Protein AF-A0A815I7I4-F1 (afdb_monomer_lite)

InterPro domains:
  IPR000276 G protein-coupled receptor, rhodopsin-like [PF00001] (12-177)
  IPR017452 GPCR, rhodopsin-like, 7TM [PS50262] (1-214)

Foldseek 3Di:
DDPVVVVLVVVQVVLLVVQLVVLLVLLLVLLVLLLVLVLVLCCLVPVVDCVSVDPVVSVVSNVVSSVVSNVLSVVSNPDDDSPSLDDLVRLVSSLCNNAVVSVVSSVVSLVSVVVSLVVVVVVLDDPDDDDPPPPVSVVVVVVSVVVVVVSVVSVVVSVVVNVVCVVVSVCVNVVVVVVVVVVVVVVVVVVVVVVVVVPPPPVVVVVVVVVVPD

Radius of gyration: 30.87 Å; chains: 1; bounding box: 64×69×92 Å

Structure (mmCIF, N/CA/C/O backbone):
data_AF-A0A815I7I4-F1
#
_entry.id   AF-A0A815I7I4-F1
#
loop_
_atom_site.group_PDB
_atom_site.id
_atom_site.type_symbol
_atom_site.label_atom_id
_atom_site.label_alt_id
_atom_site.label_comp_id
_atom_site.label_asym_id
_atom_site.label_entity_id
_atom_site.label_seq_id
_atom_site.pdbx_PDB_ins_code
_atom_site.Cartn_x
_atom_site.Cartn_y
_atom_site.Cartn_z
_atom_site.occupancy
_atom_site.B_iso_or_equiv
_atom_site.auth_seq_id
_atom_site.auth_comp_id
_atom_site.auth_asym_id
_atom_site.auth_atom_id
_atom_site.pdbx_PDB_model_num
ATOM 1 N N . MET A 1 1 ? 2.694 -10.600 -41.420 1.00 66.44 1 MET A N 1
ATOM 2 C CA . MET A 1 1 ? 3.188 -10.303 -40.058 1.00 66.44 1 MET A CA 1
ATOM 3 C C . MET A 1 1 ? 4.332 -11.260 -39.779 1.00 66.44 1 MET A C 1
ATOM 5 O O . MET A 1 1 ? 4.134 -12.459 -39.929 1.00 66.44 1 MET A O 1
ATOM 9 N N . SER A 1 2 ? 5.537 -10.750 -39.534 1.00 86.56 2 SER A N 1
ATOM 10 C CA . SER A 1 2 ? 6.740 -11.586 -39.427 1.00 86.56 2 SER A CA 1
ATOM 11 C C . SER A 1 2 ? 6.815 -12.263 -38.048 1.00 86.56 2 SER A C 1
ATOM 13 O O . SER A 1 2 ? 6.283 -11.735 -37.070 1.00 86.56 2 SER A O 1
ATOM 15 N N . ASN A 1 3 ? 7.500 -13.407 -37.923 1.00 86.94 3 ASN A N 1
ATOM 16 C CA . ASN A 1 3 ? 7.733 -14.061 -36.619 1.00 86.94 3 ASN A CA 1
ATOM 17 C C . ASN A 1 3 ? 8.399 -13.120 -35.590 1.00 86.94 3 ASN A C 1
ATOM 19 O O . ASN A 1 3 ? 8.214 -13.270 -34.380 1.00 86.94 3 ASN A O 1
ATOM 23 N N . PHE A 1 4 ? 9.142 -12.118 -36.068 1.00 85.75 4 PHE A N 1
ATOM 24 C CA . PHE A 1 4 ? 9.758 -11.082 -35.246 1.00 85.75 4 PHE A CA 1
ATOM 25 C C . PHE A 1 4 ? 8.719 -10.173 -34.561 1.00 85.75 4 PHE A C 1
ATOM 27 O O . PHE A 1 4 ? 8.857 -9.864 -33.374 1.00 85.75 4 PHE A O 1
ATOM 34 N N . ASP A 1 5 ? 7.637 -9.819 -35.261 1.00 86.00 5 ASP A N 1
ATOM 35 C CA . ASP A 1 5 ? 6.568 -8.960 -34.730 1.00 86.00 5 ASP A CA 1
ATOM 36 C C . ASP A 1 5 ? 5.798 -9.646 -33.592 1.00 86.00 5 ASP A C 1
ATOM 38 O O . ASP A 1 5 ? 5.485 -9.023 -32.575 1.00 86.00 5 ASP A O 1
ATOM 42 N N . ILE A 1 6 ? 5.545 -10.953 -33.727 1.00 87.31 6 ILE A N 1
ATOM 43 C CA . ILE A 1 6 ? 4.833 -11.751 -32.717 1.00 87.31 6 ILE A CA 1
ATOM 44 C C . ILE A 1 6 ? 5.649 -11.830 -31.422 1.00 87.31 6 ILE A C 1
ATOM 46 O O . ILE A 1 6 ? 5.120 -11.566 -30.338 1.00 87.31 6 ILE A O 1
ATOM 50 N N . ARG A 1 7 ? 6.953 -12.130 -31.520 1.00 86.50 7 ARG A N 1
ATOM 51 C CA . ARG A 1 7 ? 7.841 -12.185 -30.348 1.00 86.50 7 ARG A CA 1
ATOM 52 C C . ARG A 1 7 ? 7.909 -10.827 -29.644 1.00 86.50 7 ARG A C 1
ATOM 54 O O . ARG A 1 7 ? 7.825 -10.778 -28.417 1.00 86.50 7 ARG A O 1
ATOM 61 N N . ARG A 1 8 ? 8.008 -9.727 -30.398 1.00 85.00 8 ARG A N 1
ATOM 62 C CA . ARG A 1 8 ? 8.043 -8.368 -29.834 1.00 85.00 8 ARG A CA 1
ATOM 63 C C . ARG A 1 8 ? 6.754 -8.026 -29.075 1.00 85.00 8 ARG A C 1
ATOM 65 O O . ARG A 1 8 ? 6.828 -7.514 -27.958 1.00 85.00 8 ARG A O 1
ATOM 72 N N . LEU A 1 9 ? 5.587 -8.347 -29.638 1.00 85.44 9 LEU A N 1
ATOM 73 C CA . LEU A 1 9 ? 4.295 -8.123 -28.977 1.00 85.44 9 LEU A CA 1
ATOM 74 C C . LEU A 1 9 ? 4.153 -8.934 -27.683 1.00 85.44 9 LEU A C 1
ATOM 76 O O . LEU A 1 9 ? 3.656 -8.410 -26.686 1.00 85.44 9 LEU A O 1
ATOM 80 N N . TYR A 1 10 ? 4.612 -10.188 -27.681 1.00 87.94 10 TYR A N 1
ATOM 81 C CA . TYR A 1 10 ? 4.562 -11.044 -26.495 1.00 87.94 10 TYR A CA 1
ATOM 82 C C . TYR A 1 10 ? 5.445 -10.515 -25.356 1.00 87.94 10 TYR A C 1
ATOM 84 O O . TYR A 1 10 ? 4.989 -10.421 -24.213 1.00 87.94 10 TYR A O 1
ATOM 92 N N . VAL A 1 11 ? 6.683 -10.113 -25.667 1.00 88.56 11 VAL A N 1
ATOM 93 C CA . VAL A 1 11 ? 7.619 -9.545 -24.682 1.00 88.56 11 VAL A CA 1
ATOM 94 C C . VAL A 1 11 ? 7.058 -8.258 -24.077 1.00 88.56 11 VAL A C 1
ATOM 96 O O . VAL A 1 11 ? 7.023 -8.126 -22.856 1.00 88.56 11 VAL A O 1
ATOM 99 N N . SER A 1 12 ? 6.546 -7.346 -24.911 1.00 87.75 12 SER A N 1
ATOM 100 C CA . SER A 1 12 ? 5.964 -6.081 -24.445 1.00 87.75 12 SER A CA 1
ATOM 101 C C . SER A 1 12 ? 4.773 -6.306 -23.504 1.00 87.75 12 SER A C 1
ATOM 103 O O . SER A 1 12 ? 4.761 -5.771 -22.397 1.00 87.75 12 SER A O 1
ATOM 105 N N . ARG A 1 13 ? 3.815 -7.167 -23.879 1.00 89.12 13 ARG A N 1
ATOM 106 C CA . ARG A 1 13 ? 2.632 -7.452 -23.045 1.00 89.12 13 ARG A CA 1
ATOM 107 C C . ARG A 1 13 ? 2.985 -8.119 -21.720 1.00 89.12 13 ARG A C 1
ATOM 109 O O . ARG A 1 13 ? 2.462 -7.723 -20.681 1.00 89.12 13 ARG A O 1
ATOM 116 N N . THR A 1 14 ? 3.873 -9.112 -21.755 1.00 90.94 14 THR A N 1
ATOM 117 C CA . THR A 1 14 ? 4.307 -9.831 -20.546 1.00 90.94 14 THR A CA 1
ATOM 118 C C . THR A 1 14 ? 4.993 -8.878 -19.576 1.00 90.94 14 THR A C 1
ATOM 120 O O . THR A 1 14 ? 4.745 -8.918 -18.377 1.00 90.94 14 THR A O 1
ATOM 123 N N . CYS A 1 15 ? 5.802 -7.965 -20.103 1.00 89.62 15 CYS A N 1
ATOM 124 C CA . CYS A 1 15 ? 6.493 -6.963 -19.317 1.00 89.62 15 CYS A CA 1
ATOM 125 C C . CYS A 1 15 ? 5.548 -5.964 -18.642 1.00 89.62 15 CYS A C 1
ATOM 127 O O . CYS A 1 15 ? 5.661 -5.736 -17.439 1.00 89.62 15 CYS A O 1
ATOM 129 N N . THR A 1 16 ? 4.569 -5.427 -19.379 1.00 90.06 16 THR A N 1
ATOM 130 C CA . THR A 1 16 ? 3.535 -4.555 -18.802 1.00 90.06 16 THR A CA 1
ATOM 131 C C . THR A 1 16 ? 2.753 -5.275 -17.704 1.00 90.06 16 THR A C 1
ATOM 133 O O . THR A 1 16 ? 2.506 -4.694 -16.649 1.00 90.06 16 THR A O 1
ATOM 136 N N . LEU A 1 17 ? 2.402 -6.548 -17.917 1.00 91.88 17 LEU A N 1
ATOM 137 C CA . LEU A 1 17 ? 1.671 -7.346 -16.932 1.00 91.88 1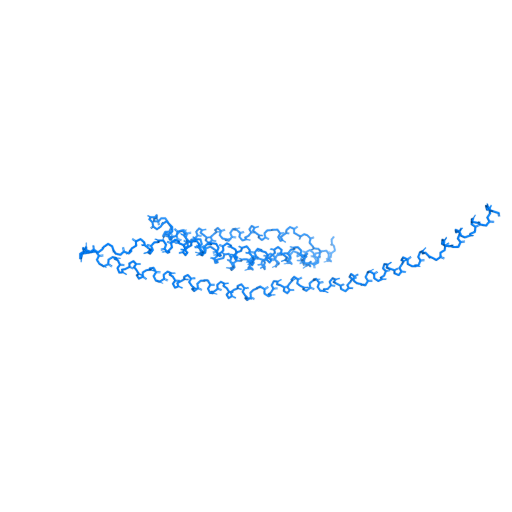7 LEU A CA 1
ATOM 138 C C . LEU A 1 17 ? 2.510 -7.627 -15.678 1.00 91.88 17 LEU A C 1
ATOM 140 O O . LEU A 1 17 ? 2.000 -7.482 -14.569 1.00 91.88 17 LEU A O 1
ATOM 144 N N . LEU A 1 18 ? 3.791 -7.974 -15.833 1.00 91.88 18 LEU A N 1
ATOM 145 C CA . LEU A 1 18 ? 4.707 -8.181 -14.707 1.00 91.88 18 LEU A CA 1
ATOM 146 C C . LEU A 1 18 ? 4.931 -6.893 -13.914 1.00 91.88 18 LEU A C 1
ATOM 148 O O . LEU A 1 18 ? 4.888 -6.921 -12.687 1.00 91.88 18 LEU A O 1
ATOM 152 N N . PHE A 1 19 ? 5.120 -5.762 -14.595 1.00 90.25 19 PHE A N 1
ATOM 153 C CA . PHE A 1 19 ? 5.281 -4.467 -13.938 1.00 90.25 19 PHE A CA 1
ATOM 154 C C . PHE A 1 19 ? 4.004 -4.040 -13.203 1.00 90.25 19 PHE A C 1
ATOM 156 O O . PHE A 1 19 ? 4.067 -3.562 -12.071 1.00 90.25 19 PHE A O 1
ATOM 163 N N . TYR A 1 20 ? 2.835 -4.271 -13.805 1.00 93.25 20 TYR A N 1
ATOM 164 C CA . TYR A 1 20 ? 1.550 -4.045 -13.148 1.00 93.25 20 TYR A CA 1
ATOM 165 C C . TYR A 1 20 ? 1.388 -4.922 -11.901 1.00 93.25 20 TYR A C 1
ATOM 167 O O . TYR A 1 20 ? 1.075 -4.400 -10.834 1.00 93.25 20 TYR A O 1
ATOM 175 N N . ALA A 1 21 ? 1.658 -6.226 -12.003 1.00 94.56 21 ALA A N 1
ATOM 176 C CA . ALA A 1 21 ? 1.576 -7.151 -10.874 1.00 94.56 21 ALA A CA 1
ATOM 177 C C . ALA A 1 21 ? 2.564 -6.784 -9.755 1.00 94.56 21 ALA A C 1
ATOM 179 O O . ALA A 1 21 ? 2.199 -6.812 -8.581 1.00 94.56 21 ALA A O 1
ATOM 180 N N . TYR A 1 22 ? 3.786 -6.384 -10.116 1.00 92.00 22 TYR A N 1
ATOM 181 C CA . TYR A 1 22 ? 4.782 -5.872 -9.177 1.00 92.00 22 TYR A CA 1
ATOM 182 C C . TYR A 1 22 ? 4.283 -4.617 -8.453 1.00 92.00 22 TYR A C 1
ATOM 184 O O . TYR A 1 22 ? 4.376 -4.552 -7.229 1.00 92.00 22 TYR A O 1
ATOM 192 N N . ASN A 1 23 ? 3.701 -3.653 -9.175 1.00 93.12 23 ASN A N 1
ATOM 193 C CA . ASN A 1 23 ? 3.140 -2.449 -8.562 1.00 93.12 23 ASN A CA 1
ATOM 194 C C . ASN A 1 23 ? 1.976 -2.779 -7.626 1.00 93.12 23 ASN A C 1
ATOM 196 O O . ASN A 1 23 ? 1.988 -2.304 -6.495 1.00 93.12 23 ASN A O 1
ATOM 200 N N . VAL A 1 24 ? 1.028 -3.626 -8.051 1.00 96.50 24 VAL A N 1
ATOM 201 C CA . VAL A 1 24 ? -0.094 -4.073 -7.206 1.00 96.50 24 VAL A CA 1
ATOM 202 C C . VAL A 1 24 ? 0.433 -4.725 -5.927 1.00 96.50 24 VAL A C 1
ATOM 204 O O . VAL A 1 24 ? 0.038 -4.333 -4.835 1.00 96.50 24 VAL A O 1
ATOM 207 N N . ALA A 1 25 ? 1.382 -5.659 -6.035 1.00 94.56 25 ALA A N 1
ATOM 208 C CA . ALA A 1 25 ? 1.974 -6.318 -4.872 1.00 94.56 25 ALA A CA 1
ATOM 209 C C . ALA A 1 25 ? 2.738 -5.337 -3.961 1.00 94.56 25 ALA A C 1
ATOM 211 O O . ALA A 1 25 ? 2.645 -5.427 -2.735 1.00 94.56 25 ALA A O 1
ATOM 212 N N . GLY A 1 26 ? 3.463 -4.385 -4.554 1.00 92.62 26 GLY A N 1
ATOM 213 C CA . GLY A 1 26 ? 4.228 -3.368 -3.837 1.00 92.62 26 GLY A CA 1
ATOM 214 C C . GLY A 1 26 ? 3.352 -2.396 -3.046 1.00 92.62 26 GLY A C 1
ATOM 215 O O . GLY A 1 26 ? 3.730 -2.005 -1.941 1.00 92.62 26 GLY A O 1
ATOM 216 N N . VAL A 1 27 ? 2.172 -2.038 -3.567 1.00 95.31 27 VAL A N 1
ATOM 217 C CA . VAL A 1 27 ? 1.206 -1.185 -2.852 1.00 95.31 27 VAL A CA 1
ATOM 218 C C . VAL A 1 27 ? 0.296 -1.974 -1.906 1.00 95.31 27 VAL A C 1
ATOM 220 O O . VAL A 1 27 ? -0.173 -1.405 -0.922 1.00 95.31 27 VAL A O 1
ATOM 223 N N . ALA A 1 28 ? 0.095 -3.276 -2.132 1.00 96.00 28 ALA A N 1
ATOM 224 C CA . ALA A 1 28 ? -0.861 -4.072 -1.364 1.00 96.00 28 ALA A CA 1
ATOM 225 C C . ALA A 1 28 ? -0.562 -4.118 0.137 1.00 96.00 28 ALA A C 1
ATOM 227 O O . ALA A 1 28 ? -1.434 -3.933 0.988 1.00 96.00 28 ALA A O 1
ATOM 228 N N . VAL A 1 29 ? 0.704 -4.337 0.487 1.00 93.81 29 VAL A N 1
ATOM 229 C CA . VAL A 1 29 ? 1.123 -4.447 1.888 1.00 93.81 29 VAL A CA 1
ATOM 230 C C . VAL A 1 29 ? 0.933 -3.134 2.669 1.00 93.81 29 VAL A C 1
ATOM 232 O O . VAL A 1 29 ? 0.273 -3.162 3.711 1.00 93.81 29 VAL A O 1
ATOM 235 N N . PRO A 1 30 ? 1.443 -1.969 2.221 1.00 94.69 30 PRO A N 1
ATOM 236 C CA . PRO A 1 30 ? 1.263 -0.717 2.953 1.00 94.69 30 PRO A CA 1
ATOM 237 C C . PRO A 1 30 ? -0.207 -0.268 3.019 1.00 94.69 30 PRO A C 1
ATOM 239 O O . PRO A 1 30 ? -0.641 0.244 4.057 1.00 94.69 30 PRO A O 1
ATOM 242 N N . PHE A 1 31 ? -1.009 -0.514 1.977 1.00 96.00 31 PHE A N 1
ATOM 243 C CA . PHE A 1 31 ? -2.447 -0.218 2.004 1.00 96.00 31 PHE A CA 1
ATOM 244 C C . PHE A 1 31 ? -3.256 -1.184 2.881 1.00 96.00 31 PHE A C 1
ATOM 246 O O . PHE A 1 31 ? -4.269 -0.771 3.459 1.00 96.00 31 PHE A O 1
ATOM 253 N N . ALA A 1 32 ? -2.795 -2.419 3.099 1.00 96.12 32 ALA A N 1
ATOM 254 C CA . ALA A 1 32 ? -3.386 -3.307 4.101 1.00 96.12 32 ALA A CA 1
ATOM 255 C C . ALA A 1 32 ? -3.263 -2.722 5.522 1.00 96.12 32 ALA A C 1
ATOM 257 O O . ALA A 1 32 ? -4.227 -2.765 6.293 1.00 96.12 32 ALA A O 1
ATOM 258 N N . PHE A 1 33 ? -2.126 -2.097 5.863 1.00 95.38 33 PHE A N 1
ATOM 259 C CA . PHE A 1 33 ? -1.970 -1.395 7.147 1.00 95.38 33 PHE A CA 1
ATOM 260 C C . PHE A 1 33 ? -2.930 -0.211 7.272 1.00 95.38 33 PHE A C 1
ATOM 262 O O . PHE A 1 33 ? -3.576 -0.060 8.311 1.00 95.38 33 PHE A O 1
ATOM 269 N N . VAL A 1 34 ? -3.076 0.591 6.212 1.00 96.56 34 VAL A N 1
ATOM 270 C CA . VAL A 1 34 ? -4.054 1.692 6.168 1.00 96.56 34 VAL A CA 1
ATOM 271 C C . VAL A 1 34 ? -5.469 1.161 6.396 1.00 96.56 34 VAL A C 1
ATOM 273 O O . VAL A 1 34 ? -6.194 1.672 7.249 1.00 96.56 34 VAL A O 1
ATOM 276 N N . THR A 1 35 ? -5.846 0.096 5.694 1.00 97.12 35 THR A N 1
ATOM 277 C CA . THR A 1 35 ? -7.172 -0.529 5.789 1.00 97.12 35 THR A CA 1
ATOM 278 C C . THR A 1 35 ? -7.446 -1.052 7.195 1.00 97.12 35 THR A C 1
ATOM 280 O O . THR A 1 35 ? -8.523 -0.815 7.752 1.00 97.12 35 THR A O 1
ATOM 283 N N . PHE A 1 36 ? -6.460 -1.698 7.821 1.00 95.75 36 PHE A N 1
ATOM 284 C CA . PHE A 1 36 ? -6.572 -2.137 9.208 1.00 95.75 36 PHE A CA 1
ATOM 285 C C . PHE A 1 36 ? -6.754 -0.949 10.164 1.00 95.75 36 PHE A C 1
ATOM 287 O O . PHE A 1 36 ? -7.625 -0.991 11.039 1.00 95.75 36 PHE A O 1
ATOM 294 N N . SER A 1 37 ? -5.977 0.123 9.989 1.00 95.50 37 SER A N 1
ATOM 295 C CA . SER A 1 37 ? -6.083 1.346 10.793 1.00 95.50 37 SER A CA 1
ATOM 296 C C . SER A 1 37 ? -7.447 2.023 10.634 1.00 95.50 37 SER A C 1
ATOM 298 O O . SER A 1 37 ? -8.037 2.427 11.636 1.00 95.50 37 SER A O 1
ATOM 300 N N . ILE A 1 38 ? -8.008 2.075 9.419 1.00 96.94 38 ILE A N 1
ATOM 301 C CA . ILE A 1 38 ? -9.371 2.577 9.167 1.00 96.94 38 ILE A CA 1
ATOM 302 C C . ILE A 1 38 ? -10.399 1.711 9.893 1.00 96.94 38 ILE A C 1
ATOM 304 O O . ILE A 1 38 ? -11.210 2.232 10.659 1.00 96.94 38 ILE A O 1
ATOM 308 N N . ASN A 1 39 ? -10.349 0.389 9.702 1.00 96.62 39 ASN A N 1
ATOM 309 C CA . ASN A 1 39 ? -11.268 -0.541 10.358 1.00 96.62 39 ASN A CA 1
ATOM 310 C C . ASN A 1 39 ? -11.247 -0.354 11.884 1.00 96.62 39 ASN A C 1
ATOM 312 O O . ASN A 1 39 ? -12.292 -0.246 12.530 1.00 96.62 39 ASN A O 1
ATOM 316 N N . ARG A 1 40 ? -10.047 -0.238 12.456 1.00 94.25 40 ARG A N 1
ATOM 317 C CA . ARG A 1 40 ? -9.857 -0.003 13.884 1.00 94.25 40 ARG A CA 1
ATOM 318 C C . ARG A 1 40 ? -10.376 1.364 14.333 1.00 94.25 40 ARG A C 1
ATOM 320 O O . ARG A 1 40 ? -11.043 1.443 15.364 1.00 94.25 40 ARG A O 1
ATOM 327 N N . LEU A 1 41 ? -10.098 2.428 13.583 1.00 95.25 41 LEU A N 1
ATOM 328 C CA . LEU A 1 41 ? -10.617 3.763 13.877 1.00 95.25 41 LEU A CA 1
ATOM 329 C C . LEU A 1 41 ? -12.151 3.750 13.897 1.00 95.25 41 LEU A C 1
ATOM 331 O O . LEU A 1 41 ? -12.746 4.266 14.843 1.00 95.25 41 LEU A O 1
ATOM 335 N N . CYS A 1 42 ? -12.791 3.107 12.918 1.00 96.06 42 CYS A N 1
ATOM 336 C CA . CYS A 1 42 ? -14.245 2.967 12.868 1.00 96.06 42 CYS A CA 1
ATOM 337 C C . CYS A 1 42 ? -14.797 2.203 14.080 1.00 96.06 42 CYS A C 1
ATOM 339 O O . CYS A 1 42 ? -15.796 2.631 14.657 1.00 96.06 42 CYS A O 1
ATOM 341 N N . LEU A 1 43 ? -14.138 1.123 14.510 1.00 93.75 43 LEU A N 1
ATOM 342 C CA . LEU A 1 43 ? -14.530 0.370 15.708 1.00 93.75 43 LEU A CA 1
ATOM 343 C C . LEU A 1 43 ? -14.474 1.220 16.987 1.00 93.75 43 LEU A C 1
ATOM 345 O O . LEU A 1 43 ? -15.372 1.119 17.823 1.00 93.75 43 LEU A O 1
ATOM 349 N N . ILE A 1 44 ? -13.451 2.068 17.127 1.00 92.06 44 ILE A N 1
ATOM 350 C CA . ILE A 1 44 ? -13.267 2.937 18.300 1.00 92.06 44 ILE A CA 1
ATOM 351 C C . ILE A 1 44 ? -14.261 4.106 18.275 1.00 92.06 44 ILE A C 1
ATOM 353 O O . ILE A 1 44 ? -14.945 4.376 19.265 1.00 92.06 44 ILE A O 1
ATOM 357 N N . VAL A 1 45 ? -14.368 4.803 17.141 1.00 93.75 45 VAL A N 1
ATOM 358 C CA . VAL A 1 45 ? -15.230 5.988 16.998 1.00 93.75 45 VAL A CA 1
ATOM 359 C C . VAL A 1 45 ? -16.707 5.603 17.066 1.00 93.75 45 VAL A C 1
ATO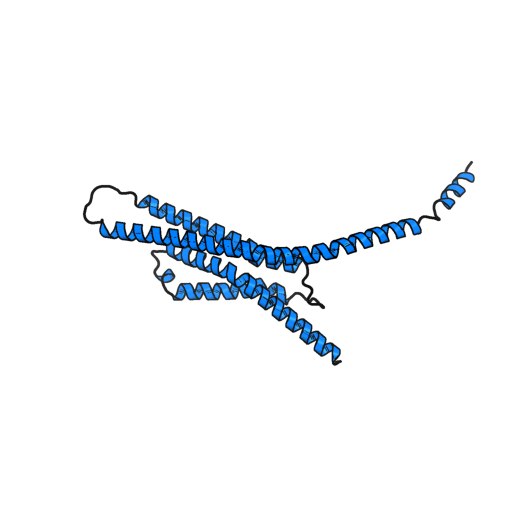M 361 O O . VAL A 1 45 ? -17.477 6.248 17.778 1.00 93.75 45 VAL A O 1
ATOM 364 N N . TYR A 1 46 ? -17.103 4.524 16.391 1.00 94.19 46 TYR A N 1
ATOM 365 C CA . TYR A 1 46 ? -18.495 4.087 16.279 1.00 94.19 46 TYR A CA 1
ATOM 366 C C . TYR A 1 46 ? -18.790 2.836 17.114 1.00 94.19 46 TYR A C 1
ATOM 368 O O . TYR A 1 46 ? -19.579 1.982 16.708 1.00 94.19 46 TYR A O 1
ATOM 376 N N . HIS A 1 47 ? -18.210 2.739 18.314 1.00 90.62 47 HIS A N 1
ATOM 377 C CA . HIS A 1 47 ? -18.370 1.590 19.215 1.00 90.62 47 HIS A CA 1
ATOM 378 C C . HIS A 1 47 ? -19.839 1.233 19.540 1.00 90.62 47 HIS A C 1
ATOM 380 O O . HIS A 1 47 ? -20.138 0.075 19.849 1.00 90.62 47 HIS A O 1
ATOM 386 N N . ALA A 1 48 ? -20.760 2.203 19.461 1.00 93.25 48 ALA A N 1
ATOM 387 C CA . ALA A 1 48 ? -22.193 2.014 19.697 1.00 93.25 48 ALA A CA 1
ATOM 388 C C . ALA A 1 48 ? -22.939 1.376 18.508 1.00 93.25 48 ALA A C 1
ATOM 390 O O . ALA A 1 48 ? -24.028 0.831 18.679 1.00 93.25 48 ALA A O 1
ATOM 391 N N . LYS A 1 49 ? -22.384 1.428 17.291 1.00 95.12 49 LYS A N 1
ATOM 392 C CA . LYS A 1 49 ? -23.048 0.913 16.089 1.00 95.12 49 LYS A CA 1
ATOM 393 C C . LYS A 1 49 ? -22.655 -0.558 15.873 1.00 95.12 49 LYS A C 1
ATOM 395 O O . LYS A 1 49 ? -21.484 -0.845 15.622 1.00 95.12 49 LYS A O 1
ATOM 400 N N . PRO A 1 50 ? -23.607 -1.513 15.903 1.00 93.81 50 PRO A N 1
ATOM 401 C CA . PRO A 1 50 ? -23.294 -2.939 15.779 1.00 93.81 50 PRO A CA 1
ATOM 402 C C . PRO A 1 50 ? -22.780 -3.317 14.384 1.00 93.81 50 PRO A C 1
ATOM 404 O O . PRO A 1 50 ? -22.142 -4.353 14.234 1.00 93.81 50 PRO A O 1
ATOM 407 N N . PHE A 1 51 ? -23.037 -2.486 13.369 1.00 95.88 51 PHE A N 1
ATOM 408 C CA . PHE A 1 51 ? -22.586 -2.696 11.994 1.00 95.88 51 PHE A CA 1
ATOM 409 C C . PHE A 1 51 ? -21.065 -2.884 11.894 1.00 95.88 51 PHE A C 1
ATOM 411 O O . PHE A 1 51 ? -20.619 -3.890 11.347 1.00 95.88 51 PHE A O 1
ATOM 418 N N . PHE A 1 52 ? -20.282 -1.992 12.511 1.00 93.38 52 PHE A N 1
ATOM 419 C CA . PHE A 1 52 ? -18.816 -2.027 12.445 1.00 93.38 52 PHE A CA 1
ATOM 420 C C . PHE A 1 52 ? -18.200 -3.228 13.173 1.00 93.38 52 PHE A C 1
ATOM 422 O O . PHE A 1 52 ? -17.077 -3.612 12.878 1.00 93.38 52 PHE A O 1
ATOM 429 N N . LYS A 1 53 ? -18.939 -3.865 14.092 1.00 91.56 53 LYS A N 1
ATOM 430 C CA . LYS A 1 53 ? -18.479 -5.052 14.834 1.00 91.56 53 LYS A CA 1
ATOM 431 C C . LYS A 1 53 ? -18.662 -6.358 14.056 1.00 91.56 53 LYS A C 1
ATOM 433 O O . LYS A 1 53 ? -18.122 -7.389 14.452 1.00 91.56 53 LYS A O 1
ATOM 438 N N . LYS A 1 54 ? -19.450 -6.356 12.976 1.00 95.94 54 LYS A N 1
ATOM 439 C CA . LYS A 1 54 ? -19.718 -7.567 12.188 1.00 95.94 54 LYS A CA 1
ATOM 440 C C . LYS A 1 54 ? -18.522 -7.887 11.290 1.00 95.94 54 LYS A C 1
ATOM 442 O O . LYS A 1 54 ? -17.978 -6.997 10.647 1.00 95.94 54 LYS A O 1
ATOM 447 N N . LYS A 1 55 ? -18.211 -9.180 11.115 1.00 95.00 55 LYS A N 1
ATOM 448 C CA . LYS A 1 55 ? -17.190 -9.657 10.152 1.00 95.00 55 LYS A CA 1
ATOM 449 C C . LYS A 1 55 ? -17.425 -9.144 8.721 1.00 95.00 55 LYS A C 1
ATOM 451 O O . LYS A 1 55 ? -16.474 -8.956 7.976 1.00 95.00 55 LYS A O 1
ATOM 456 N N . ARG A 1 56 ? -18.687 -8.866 8.360 1.00 96.69 56 ARG A N 1
ATOM 457 C CA . ARG A 1 56 ? -19.071 -8.278 7.066 1.00 96.69 56 ARG A CA 1
ATOM 458 C C . ARG A 1 56 ? -18.397 -6.926 6.805 1.00 96.69 56 ARG A C 1
ATOM 460 O O . ARG A 1 56 ? -18.014 -6.678 5.673 1.00 96.69 56 ARG A O 1
ATOM 467 N N . TRP A 1 57 ? -18.217 -6.086 7.828 1.00 96.50 57 TRP A N 1
ATOM 468 C CA . TRP A 1 57 ? -17.541 -4.793 7.673 1.00 96.50 57 TRP A CA 1
ATOM 469 C C . TRP A 1 57 ? -16.068 -4.966 7.287 1.00 96.50 57 TRP A C 1
ATOM 471 O O . TRP A 1 57 ? -15.610 -4.349 6.333 1.00 96.50 57 TRP A O 1
ATOM 481 N N . LEU A 1 58 ? -15.360 -5.882 7.954 1.00 96.00 58 LEU A N 1
ATOM 482 C CA . LEU A 1 58 ? -13.970 -6.199 7.623 1.00 96.00 58 LEU A CA 1
ATOM 483 C C . LEU A 1 58 ? -13.826 -6.689 6.173 1.00 96.00 58 LEU A C 1
ATOM 485 O O . LEU A 1 58 ? -12.908 -6.268 5.479 1.00 96.00 58 LEU A O 1
ATOM 489 N N . ILE A 1 59 ? -14.748 -7.538 5.706 1.00 97.50 59 ILE A N 1
ATOM 490 C CA . ILE A 1 59 ? -14.757 -8.017 4.315 1.00 97.50 59 ILE A CA 1
ATOM 491 C C . ILE A 1 59 ? -14.930 -6.846 3.341 1.00 97.50 59 ILE A C 1
ATOM 493 O O . ILE A 1 59 ? -14.200 -6.774 2.358 1.00 97.50 59 ILE A O 1
ATOM 497 N N . ILE A 1 60 ? -15.840 -5.908 3.628 1.00 97.69 60 ILE A N 1
ATOM 498 C CA . ILE A 1 60 ? -16.026 -4.704 2.805 1.00 97.69 60 ILE A CA 1
ATOM 499 C C . ILE A 1 60 ? -14.727 -3.894 2.748 1.00 97.69 60 ILE A C 1
ATOM 501 O O . ILE A 1 60 ? -14.302 -3.525 1.659 1.00 97.69 60 ILE A O 1
ATOM 505 N N . CYS A 1 61 ? -14.057 -3.674 3.885 1.00 97.38 61 CYS A N 1
ATOM 506 C CA . CYS A 1 61 ? -12.772 -2.972 3.915 1.00 97.38 61 CYS A CA 1
ATOM 507 C C . CYS A 1 61 ? -11.715 -3.653 3.031 1.00 97.38 61 CYS A C 1
ATOM 509 O O . CYS A 1 61 ? -11.052 -2.968 2.258 1.00 97.38 61 CYS A O 1
ATOM 511 N N . ILE A 1 62 ? -11.595 -4.984 3.102 1.00 97.00 62 ILE A N 1
ATOM 512 C CA . ILE A 1 62 ? -10.645 -5.755 2.283 1.00 97.00 62 ILE A CA 1
ATOM 513 C C . ILE A 1 62 ? -10.992 -5.642 0.793 1.00 97.00 62 ILE A C 1
ATOM 515 O O . ILE A 1 62 ? -10.118 -5.387 -0.026 1.00 97.00 62 ILE A O 1
ATOM 519 N N . VAL A 1 63 ? -12.263 -5.789 0.415 1.00 98.12 63 VAL A N 1
ATOM 520 C CA . VAL A 1 63 ? -12.679 -5.671 -0.993 1.00 98.12 63 VAL A CA 1
ATOM 521 C C . VAL A 1 63 ? -12.430 -4.256 -1.526 1.00 98.12 63 VAL A C 1
ATOM 523 O O . VAL A 1 63 ? -11.894 -4.100 -2.622 1.00 98.12 63 VAL A O 1
ATOM 526 N N . CYS A 1 64 ? -12.755 -3.222 -0.746 1.00 97.62 64 CYS A N 1
ATOM 527 C CA . CYS A 1 64 ? -12.477 -1.832 -1.109 1.00 97.62 64 CYS A CA 1
ATOM 528 C C . CYS A 1 64 ? -10.974 -1.561 -1.263 1.00 97.62 64 CYS A C 1
ATOM 530 O O . CYS A 1 64 ? -10.591 -0.835 -2.177 1.00 97.62 64 CYS A O 1
ATOM 532 N N . GLN A 1 65 ? -10.139 -2.156 -0.405 1.00 97.19 65 GLN A N 1
ATOM 533 C CA . GLN A 1 65 ? -8.683 -2.084 -0.510 1.00 97.19 65 GLN A CA 1
ATOM 534 C C . GLN A 1 65 ? -8.208 -2.636 -1.862 1.00 97.19 65 GLN A C 1
ATOM 536 O O . GLN A 1 65 ? -7.566 -1.907 -2.614 1.00 97.19 65 GLN A O 1
ATOM 541 N N . TRP A 1 66 ? -8.580 -3.873 -2.209 1.00 97.88 66 TRP A N 1
ATOM 542 C CA . TRP A 1 66 ? -8.180 -4.497 -3.477 1.00 97.88 66 TRP A CA 1
ATOM 543 C C . TRP A 1 66 ? -8.612 -3.674 -4.695 1.00 97.88 66 TRP A C 1
ATOM 545 O O . TRP A 1 66 ? -7.817 -3.435 -5.602 1.00 97.88 66 TRP A O 1
ATOM 555 N N . ILE A 1 67 ? -9.859 -3.191 -4.709 1.00 98.00 67 ILE A N 1
ATOM 556 C CA . ILE A 1 67 ? -10.362 -2.337 -5.796 1.00 98.00 67 ILE A CA 1
ATOM 557 C C . ILE A 1 67 ? -9.527 -1.053 -5.899 1.00 98.00 67 ILE A C 1
ATOM 559 O O . ILE A 1 67 ? -9.114 -0.675 -6.996 1.00 98.00 67 ILE A O 1
ATOM 563 N N . GLY A 1 68 ? -9.242 -0.401 -4.768 1.00 96.56 68 GLY A N 1
ATOM 564 C CA . GLY A 1 68 ? -8.408 0.799 -4.722 1.00 96.56 68 GLY A CA 1
ATOM 565 C C . GLY A 1 68 ? -6.996 0.562 -5.261 1.00 96.56 68 GLY A C 1
ATOM 566 O O . GLY A 1 68 ? -6.495 1.371 -6.037 1.00 96.56 68 GLY A O 1
ATOM 567 N N . GLU A 1 69 ? -6.377 -0.566 -4.919 1.00 96.12 69 GLU A N 1
ATOM 568 C CA . GLU A 1 69 ? -5.033 -0.939 -5.379 1.00 96.12 69 GLU A CA 1
ATOM 569 C C . GLU A 1 69 ? -4.975 -1.197 -6.885 1.00 96.12 69 GLU A C 1
ATOM 571 O O . GLU A 1 69 ? -4.048 -0.730 -7.557 1.00 96.12 69 GLU A O 1
ATOM 576 N N . PHE A 1 70 ? -5.984 -1.878 -7.437 1.00 96.88 70 PHE A N 1
ATOM 577 C CA . PHE A 1 70 ? -6.087 -2.085 -8.881 1.00 96.88 70 PHE A CA 1
ATOM 578 C C . PHE A 1 70 ? -6.263 -0.762 -9.633 1.00 96.88 70 PHE A C 1
ATOM 580 O O . PHE A 1 70 ? -5.636 -0.575 -10.680 1.00 96.88 70 PHE A O 1
ATOM 587 N N . ILE A 1 71 ? -7.060 0.165 -9.086 1.00 96.94 71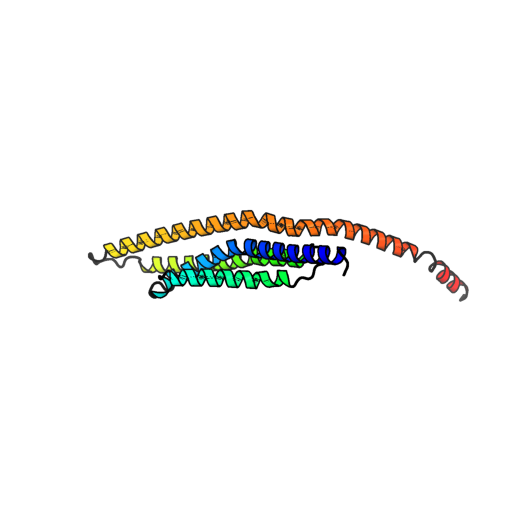 ILE A N 1
ATOM 588 C CA . ILE A 1 71 ? -7.273 1.505 -9.656 1.00 96.94 71 ILE A CA 1
ATOM 589 C C . ILE A 1 71 ? -5.989 2.340 -9.586 1.00 96.94 71 ILE A C 1
ATOM 591 O O . ILE A 1 71 ? -5.585 2.926 -10.589 1.00 96.94 71 ILE A O 1
ATOM 595 N N . ILE A 1 72 ? -5.318 2.371 -8.433 1.00 96.00 72 ILE A N 1
ATOM 596 C CA . ILE A 1 72 ? -4.060 3.110 -8.244 1.00 96.00 72 ILE A CA 1
ATOM 597 C C . ILE A 1 72 ? -2.958 2.566 -9.160 1.00 96.00 72 ILE A C 1
ATOM 599 O O . ILE A 1 72 ? -2.140 3.328 -9.666 1.00 96.00 72 ILE A O 1
ATOM 603 N N . SER A 1 73 ? -2.940 1.260 -9.421 1.00 95.75 73 SER A N 1
ATOM 604 C CA . SER A 1 73 ? -1.924 0.641 -10.281 1.00 95.75 73 SER A CA 1
ATOM 605 C C . SER A 1 73 ? -2.220 0.796 -11.780 1.00 95.75 73 SER A C 1
ATOM 607 O O . SER A 1 73 ? -1.321 0.592 -12.602 1.00 95.75 73 SER A O 1
ATOM 609 N N . LEU A 1 74 ? -3.446 1.184 -12.153 1.00 94.56 74 LEU A N 1
ATOM 610 C CA . LEU A 1 74 ? -3.932 1.282 -13.536 1.00 94.56 74 LEU A CA 1
ATOM 611 C C . LEU A 1 74 ? -3.071 2.168 -14.465 1.00 94.56 74 LEU A C 1
ATOM 613 O O . LEU A 1 74 ? -2.835 1.751 -15.603 1.00 94.56 74 LEU A O 1
ATOM 617 N N . PRO A 1 75 ? -2.527 3.328 -14.029 1.00 92.81 75 PRO A N 1
ATOM 618 C CA . PRO A 1 75 ? -1.640 4.151 -14.858 1.00 92.81 75 PRO A CA 1
ATOM 619 C C . PRO A 1 75 ? -0.419 3.394 -15.402 1.00 92.81 75 PRO A C 1
ATOM 621 O O . PRO A 1 75 ? 0.127 3.767 -16.438 1.00 92.81 75 PRO A O 1
ATOM 624 N N . SER A 1 76 ? -0.012 2.301 -14.748 1.00 88.50 76 SER A N 1
ATOM 625 C CA . SER A 1 76 ? 1.103 1.451 -15.186 1.00 88.50 76 SER A CA 1
ATOM 626 C C . SER A 1 76 ? 0.821 0.706 -16.494 1.00 88.50 76 SER A C 1
ATOM 628 O O . SER A 1 76 ? 1.760 0.381 -17.212 1.00 88.50 76 SER A O 1
ATOM 630 N N . ILE A 1 77 ? -0.452 0.437 -16.816 1.00 90.81 77 ILE A N 1
ATOM 631 C CA . ILE A 1 77 ? -0.856 -0.298 -18.028 1.00 90.81 77 ILE A CA 1
ATOM 632 C C . ILE A 1 77 ? -0.844 0.618 -19.256 1.00 90.81 77 ILE A C 1
ATOM 634 O O . ILE A 1 77 ? -0.510 0.184 -20.356 1.00 90.81 77 ILE A O 1
ATOM 638 N N . PHE A 1 78 ? -1.202 1.893 -19.082 1.00 88.69 78 PHE A N 1
ATOM 639 C CA . PHE A 1 78 ? -1.323 2.838 -20.196 1.00 88.69 78 PHE A CA 1
ATOM 640 C C . PHE A 1 78 ? 0.019 3.380 -20.697 1.00 88.69 78 PHE A C 1
ATOM 642 O O . PHE A 1 78 ? 0.066 4.014 -21.753 1.00 88.69 78 PHE A O 1
ATOM 649 N N . ARG A 1 79 ? 1.119 3.106 -19.987 1.00 81.38 79 ARG A N 1
ATOM 650 C CA . ARG A 1 79 ? 2.460 3.452 -20.456 1.00 81.38 79 ARG A CA 1
ATOM 651 C C . ARG A 1 79 ? 2.873 2.552 -21.615 1.00 81.38 79 ARG A C 1
ATOM 653 O O . ARG A 1 79 ? 3.178 1.374 -21.440 1.00 81.38 79 ARG A O 1
ATOM 660 N N . LYS A 1 80 ? 2.902 3.129 -22.816 1.00 74.06 80 LYS A N 1
ATOM 661 C CA . LYS A 1 80 ? 3.439 2.484 -24.015 1.00 74.06 80 LYS A CA 1
ATOM 662 C C . LYS A 1 80 ? 4.943 2.709 -24.075 1.00 74.06 80 LYS A C 1
ATOM 664 O O . LYS A 1 80 ? 5.392 3.682 -24.669 1.00 74.06 80 LYS A O 1
ATOM 669 N N . GLU A 1 81 ? 5.713 1.794 -23.499 1.00 74.56 81 GLU A N 1
ATOM 670 C CA . GLU A 1 81 ? 7.163 1.793 -23.674 1.00 74.56 81 GLU A CA 1
ATOM 671 C C . GLU A 1 81 ? 7.631 0.594 -24.509 1.00 74.56 81 GLU A C 1
ATOM 673 O O . GLU A 1 81 ? 7.295 -0.552 -24.195 1.00 74.56 81 GLU A O 1
ATOM 678 N N . PRO A 1 82 ? 8.435 0.824 -25.562 1.00 65.31 82 PRO A N 1
ATOM 679 C CA . PRO A 1 82 ? 8.881 -0.240 -26.457 1.00 65.31 82 PRO A CA 1
ATOM 680 C C . PRO A 1 82 ? 9.915 -1.202 -25.840 1.00 65.31 82 PRO A C 1
ATOM 682 O O . PRO A 1 82 ? 10.151 -2.258 -26.425 1.00 65.31 82 PRO A O 1
ATOM 685 N N . TYR A 1 83 ? 10.512 -0.886 -24.678 1.00 68.50 83 TYR A N 1
ATOM 686 C CA . TYR A 1 83 ? 11.668 -1.622 -24.131 1.00 68.50 83 TYR A CA 1
ATOM 687 C C . TYR A 1 83 ? 11.653 -1.868 -22.615 1.00 68.50 83 TYR A C 1
ATOM 689 O O . TYR A 1 83 ? 12.717 -1.896 -22.006 1.00 68.50 83 TYR A O 1
ATOM 697 N N . CYS A 1 84 ? 10.487 -2.063 -21.987 1.00 77.81 84 CYS A N 1
ATOM 698 C CA . CYS A 1 84 ? 10.394 -2.393 -20.549 1.00 77.81 84 CYS A CA 1
ATOM 699 C C . CYS A 1 84 ? 11.087 -1.411 -19.589 1.00 77.81 84 CYS A C 1
ATOM 701 O O . CYS A 1 84 ? 11.282 -1.726 -18.413 1.00 77.81 84 CYS A O 1
ATOM 703 N N . ASN A 1 85 ? 11.515 -0.247 -20.066 1.00 79.12 85 ASN A N 1
ATOM 704 C CA . ASN A 1 85 ? 12.477 0.564 -19.353 1.00 79.12 85 ASN A CA 1
ATOM 705 C C . ASN A 1 85 ? 11.779 1.729 -18.680 1.00 79.12 85 ASN A C 1
ATOM 707 O O . ASN A 1 85 ? 11.934 2.866 -19.108 1.00 79.12 85 ASN A O 1
ATOM 711 N N . THR A 1 86 ? 11.048 1.402 -17.612 1.00 78.94 86 THR A N 1
ATOM 712 C CA . THR A 1 86 ? 10.155 2.339 -16.925 1.00 78.94 86 THR A CA 1
ATOM 713 C C . THR A 1 86 ? 10.760 3.733 -16.795 1.00 78.94 86 THR A C 1
ATOM 715 O O . THR A 1 86 ? 11.789 3.896 -16.117 1.00 78.94 86 THR A O 1
ATOM 718 N N . GLU A 1 87 ? 10.084 4.719 -17.384 1.00 88.12 87 GLU A N 1
ATOM 719 C CA . GLU A 1 87 ? 10.378 6.139 -17.237 1.00 88.12 87 GLU A CA 1
ATOM 720 C C . GLU A 1 87 ? 10.609 6.507 -15.768 1.00 88.12 87 GLU A C 1
ATOM 722 O O . GLU A 1 87 ? 9.927 6.015 -14.859 1.00 88.12 87 GLU A O 1
ATOM 727 N N . LEU A 1 88 ? 11.541 7.435 -15.532 1.00 88.25 88 LEU A N 1
ATOM 728 C CA . LEU A 1 88 ? 11.870 7.926 -14.192 1.00 88.25 88 LEU A CA 1
ATOM 729 C C . LEU A 1 88 ? 10.612 8.366 -13.427 1.00 88.25 88 LEU A C 1
ATOM 731 O O . LEU A 1 88 ? 10.445 8.030 -12.255 1.00 88.25 88 LEU A O 1
ATOM 735 N N . TRP A 1 89 ? 9.687 9.041 -14.112 1.00 89.31 89 TRP A N 1
ATOM 736 C CA . TRP A 1 89 ? 8.426 9.497 -13.529 1.00 89.31 89 TRP A CA 1
ATOM 737 C C . TRP A 1 89 ? 7.545 8.335 -13.054 1.00 89.31 89 TRP A C 1
ATOM 739 O O . TRP A 1 89 ? 6.868 8.439 -12.034 1.00 89.31 89 TRP A O 1
ATOM 749 N N . GLY A 1 90 ? 7.584 7.192 -13.741 1.00 90.50 90 GLY A N 1
ATOM 750 C CA . GLY A 1 90 ? 6.888 5.986 -13.305 1.00 90.50 90 GLY A CA 1
ATOM 751 C C . GLY A 1 90 ? 7.440 5.391 -12.027 1.00 90.50 90 GLY A C 1
ATOM 752 O O . GLY A 1 90 ? 6.668 5.019 -11.147 1.00 90.50 90 GLY A O 1
ATOM 753 N N . ARG A 1 91 ? 8.764 5.381 -11.889 1.00 91.62 91 ARG A N 1
ATOM 754 C CA . ARG A 1 91 ? 9.437 4.913 -10.671 1.00 91.62 91 ARG A CA 1
ATOM 755 C C . ARG A 1 91 ? 9.148 5.834 -9.487 1.00 91.62 91 ARG A C 1
ATOM 757 O O . ARG A 1 91 ? 8.853 5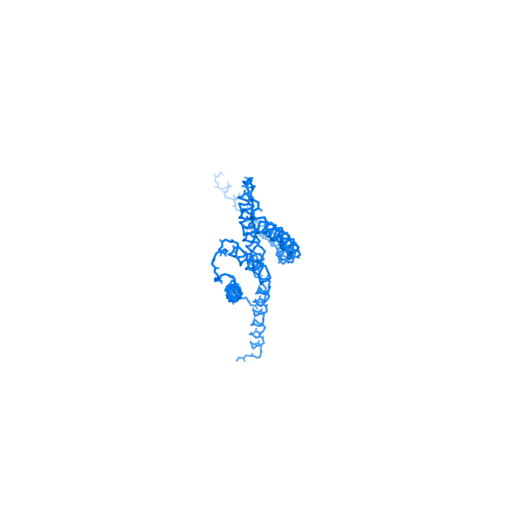.350 -8.396 1.00 91.62 91 ARG A O 1
ATOM 764 N N . ILE A 1 92 ? 9.167 7.150 -9.720 1.00 93.25 92 ILE A N 1
ATOM 765 C CA . ILE A 1 92 ? 8.789 8.156 -8.718 1.00 93.25 92 ILE A CA 1
ATOM 766 C C . ILE A 1 92 ? 7.331 7.956 -8.295 1.00 93.25 92 ILE A C 1
ATOM 768 O O . ILE A 1 92 ? 7.051 7.899 -7.101 1.00 93.25 92 ILE A O 1
ATOM 772 N N . TYR A 1 93 ? 6.414 7.785 -9.251 1.00 93.81 93 TYR A N 1
ATOM 773 C CA . TYR A 1 93 ? 5.000 7.538 -8.967 1.00 93.81 93 TYR A CA 1
ATOM 774 C C . TYR A 1 93 ? 4.793 6.295 -8.090 1.00 93.81 93 TYR A C 1
ATOM 776 O O . TYR A 1 93 ? 4.130 6.386 -7.056 1.00 93.81 93 TYR A O 1
ATOM 784 N N . THR A 1 94 ? 5.400 5.156 -8.448 1.00 93.06 94 THR A N 1
ATOM 785 C CA . THR A 1 94 ? 5.306 3.932 -7.639 1.00 93.06 94 THR A CA 1
ATOM 786 C C . THR A 1 94 ? 5.864 4.156 -6.233 1.00 93.06 94 THR A C 1
ATOM 788 O O . THR A 1 94 ? 5.225 3.760 -5.264 1.00 93.06 94 THR A O 1
ATOM 791 N N . CYS A 1 95 ? 7.003 4.840 -6.089 1.00 94.62 95 CYS A N 1
ATOM 792 C CA . CYS A 1 95 ? 7.572 5.168 -4.777 1.00 94.62 95 CYS A CA 1
ATOM 793 C C . CYS A 1 95 ? 6.619 6.038 -3.934 1.00 94.62 95 CYS A C 1
ATOM 795 O O . CYS A 1 95 ? 6.375 5.747 -2.762 1.00 94.62 95 CYS A O 1
ATOM 797 N N . MET A 1 96 ? 6.014 7.065 -4.538 1.00 95.75 96 MET A N 1
ATOM 798 C CA . MET A 1 96 ? 5.037 7.929 -3.868 1.00 95.75 96 MET A CA 1
ATOM 799 C C . MET A 1 96 ? 3.819 7.144 -3.379 1.00 95.75 96 MET A C 1
ATOM 801 O O . MET A 1 96 ? 3.425 7.290 -2.219 1.00 95.75 96 MET A O 1
ATOM 805 N N . MET A 1 97 ? 3.255 6.282 -4.227 1.00 95.44 97 MET A N 1
ATOM 806 C CA . MET A 1 97 ? 2.068 5.498 -3.883 1.00 95.44 97 MET A CA 1
ATOM 807 C C . MET A 1 97 ? 2.365 4.337 -2.928 1.00 95.44 97 MET A C 1
ATOM 809 O O . MET A 1 97 ? 1.527 4.035 -2.088 1.00 95.44 97 MET A O 1
ATOM 813 N N . ALA A 1 98 ? 3.533 3.699 -3.011 1.00 94.31 98 ALA A N 1
ATOM 814 C CA . ALA A 1 98 ? 3.883 2.566 -2.154 1.00 94.31 98 ALA A CA 1
ATOM 815 C C . ALA A 1 98 ? 4.436 2.994 -0.786 1.00 94.31 98 ALA A C 1
ATOM 817 O O . ALA A 1 98 ? 4.219 2.304 0.207 1.00 94.31 98 ALA A O 1
ATOM 818 N N . VAL A 1 99 ? 5.141 4.126 -0.708 1.00 94.69 99 VAL A N 1
ATOM 819 C CA . VAL A 1 99 ? 5.823 4.556 0.521 1.00 94.69 99 VAL A CA 1
ATOM 820 C C . VAL A 1 99 ? 5.142 5.777 1.122 1.00 94.69 99 VAL A C 1
ATOM 822 O O . VAL A 1 99 ? 4.595 5.700 2.221 1.00 94.69 99 VAL A O 1
ATOM 825 N N . PHE A 1 100 ? 5.142 6.910 0.422 1.00 95.12 100 PHE A N 1
ATOM 826 C CA . PHE A 1 100 ? 4.797 8.199 1.028 1.00 95.12 100 PHE A CA 1
ATOM 827 C C . PHE A 1 100 ? 3.311 8.337 1.368 1.00 95.12 100 PHE A C 1
ATOM 829 O O . PHE A 1 100 ? 2.968 8.671 2.504 1.00 95.12 100 PHE A O 1
ATOM 836 N N . VAL A 1 101 ? 2.425 8.049 0.413 1.00 96.19 101 VAL A N 1
ATOM 837 C CA . VAL A 1 101 ? 0.969 8.164 0.590 1.00 96.19 101 VAL A CA 1
ATOM 838 C C . VAL A 1 101 ? 0.450 7.282 1.736 1.00 96.19 101 VAL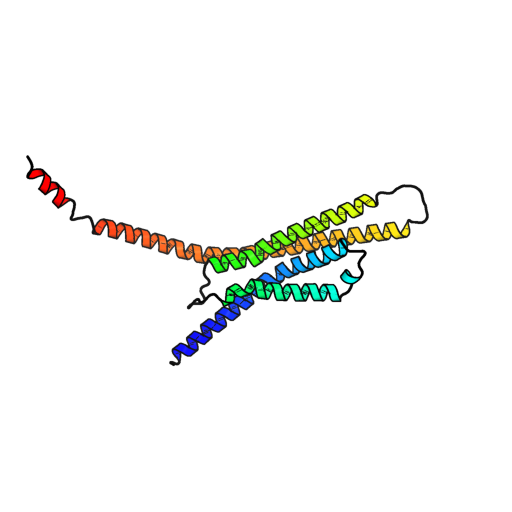 A C 1
ATOM 840 O O . VAL A 1 101 ? -0.170 7.821 2.658 1.00 96.19 101 VAL A O 1
ATOM 843 N N . PRO A 1 102 ? 0.710 5.960 1.763 1.00 95.38 102 PRO A N 1
ATOM 844 C CA . PRO A 1 102 ? 0.228 5.113 2.847 1.00 95.38 102 PRO A CA 1
ATOM 845 C C . PRO A 1 102 ? 0.888 5.456 4.185 1.00 95.38 102 PRO A C 1
ATOM 847 O O . PRO A 1 102 ? 0.214 5.390 5.210 1.00 95.38 102 PRO A O 1
ATOM 850 N N . SER A 1 103 ? 2.153 5.898 4.201 1.00 95.06 103 SER A N 1
ATOM 851 C CA . SER A 1 103 ? 2.810 6.413 5.417 1.00 95.06 103 SER A CA 1
ATOM 852 C C . SER A 1 103 ? 2.085 7.607 5.996 1.00 95.06 103 SER A C 1
ATOM 854 O O . SER A 1 103 ? 1.731 7.597 7.176 1.00 95.06 103 SER A O 1
ATOM 856 N N . PHE A 1 104 ? 1.801 8.605 5.166 1.00 96.38 104 PHE A N 1
ATOM 857 C CA . PHE A 1 104 ? 1.096 9.798 5.599 1.00 96.38 104 PHE A CA 1
ATOM 858 C C . PHE A 1 104 ? -0.301 9.464 6.139 1.00 96.38 104 PHE A C 1
ATOM 860 O O . PHE A 1 104 ? -0.640 9.850 7.260 1.00 96.38 104 PHE A O 1
ATOM 867 N N . ILE A 1 105 ? -1.084 8.678 5.392 1.00 96.25 105 ILE A N 1
ATOM 868 C CA . ILE A 1 105 ? -2.435 8.276 5.807 1.00 96.25 105 ILE A CA 1
ATOM 869 C C . ILE A 1 105 ? -2.379 7.470 7.110 1.00 96.25 105 ILE A C 1
ATOM 871 O O . ILE A 1 105 ? -3.137 7.746 8.041 1.00 96.25 105 ILE A O 1
ATOM 875 N N . ASN A 1 106 ? -1.473 6.498 7.216 1.00 94.69 106 ASN A N 1
ATOM 876 C CA . ASN A 1 106 ? -1.379 5.650 8.398 1.00 94.69 106 ASN A CA 1
ATOM 877 C C . ASN A 1 106 ? -0.924 6.441 9.636 1.00 94.69 106 ASN A C 1
ATOM 879 O O . ASN A 1 106 ? -1.459 6.230 10.723 1.00 94.69 106 ASN A O 1
ATOM 883 N N . ILE A 1 107 ? 0.004 7.395 9.493 1.00 93.31 107 ILE A N 1
ATOM 884 C CA . ILE A 1 107 ? 0.395 8.306 10.582 1.00 93.31 107 ILE A CA 1
ATOM 885 C C . ILE A 1 107 ? -0.816 9.124 11.046 1.00 93.31 107 ILE A C 1
ATOM 887 O O . ILE A 1 107 ? -1.108 9.150 12.243 1.00 93.31 107 ILE A O 1
ATOM 891 N N . MET A 1 108 ? -1.567 9.723 10.118 1.00 96.44 108 MET A N 1
ATOM 892 C CA . MET A 1 108 ? -2.764 10.507 10.448 1.00 96.44 108 MET A CA 1
ATOM 893 C C . MET A 1 108 ? -3.828 9.667 11.168 1.00 96.44 108 MET A C 1
ATOM 895 O O . MET A 1 108 ? -4.367 10.091 12.194 1.00 96.44 108 MET A O 1
ATOM 899 N N . LEU A 1 109 ? -4.095 8.447 10.689 1.00 95.94 109 LEU A N 1
ATOM 900 C CA . LEU A 1 109 ? -5.043 7.525 11.322 1.00 95.94 109 LEU A CA 1
ATOM 901 C C . LEU A 1 109 ? -4.587 7.101 12.722 1.00 95.94 109 LEU A C 1
ATOM 903 O O . LEU A 1 109 ? -5.392 7.104 13.653 1.00 95.94 109 LEU A O 1
ATOM 907 N N . ASN A 1 110 ? -3.305 6.778 12.901 1.00 92.12 110 ASN A N 1
ATOM 908 C CA . ASN A 1 110 ? -2.765 6.389 14.204 1.00 92.12 110 ASN A CA 1
ATOM 909 C C . ASN A 1 110 ? -2.806 7.545 15.212 1.00 92.12 110 ASN A C 1
ATOM 911 O O . ASN A 1 110 ? -3.172 7.323 16.368 1.00 92.12 110 ASN A O 1
ATOM 915 N N . ILE A 1 111 ? -2.518 8.778 14.780 1.00 93.44 111 ILE A N 1
ATOM 916 C CA . ILE A 1 111 ? -2.689 9.981 15.610 1.00 93.44 111 ILE A CA 1
ATOM 917 C C . ILE A 1 111 ? -4.163 10.145 16.004 1.00 93.44 111 ILE A C 1
ATOM 919 O O . ILE A 1 111 ? -4.467 10.344 17.183 1.00 93.44 111 ILE A O 1
ATOM 923 N N . ALA A 1 112 ? -5.095 9.999 15.057 1.00 95.62 112 ALA A N 1
ATOM 924 C CA . ALA A 1 112 ? -6.528 10.101 15.333 1.00 95.62 112 ALA A CA 1
ATOM 925 C C . ALA A 1 112 ? -7.006 9.035 16.337 1.00 95.62 112 ALA A C 1
ATOM 927 O O . ALA A 1 112 ? -7.729 9.359 17.286 1.00 95.62 112 ALA A O 1
ATOM 928 N N . ILE A 1 113 ? -6.567 7.781 16.177 1.00 93.44 113 ILE A N 1
ATOM 929 C CA . ILE A 1 113 ? -6.838 6.689 17.124 1.00 93.44 113 ILE A CA 1
ATOM 930 C C . ILE A 1 113 ? -6.281 7.040 18.505 1.00 93.44 113 ILE A C 1
ATOM 932 O O . ILE A 1 113 ? -7.003 6.941 19.499 1.00 93.44 113 ILE A O 1
ATOM 936 N N . PHE A 1 114 ? -5.026 7.487 18.577 1.00 90.62 114 PHE A N 1
ATOM 937 C CA . PHE A 1 114 ? -4.371 7.830 19.836 1.00 90.62 114 PHE A CA 1
ATOM 938 C C . PHE A 1 114 ? -5.111 8.941 20.589 1.00 90.62 114 PHE A C 1
ATOM 940 O O . PHE A 1 114 ? -5.401 8.792 21.780 1.00 90.62 114 PHE A O 1
ATOM 947 N N . ILE A 1 115 ? -5.481 10.023 19.895 1.00 92.00 115 ILE A N 1
ATOM 948 C CA . ILE A 1 115 ? -6.252 11.128 20.479 1.00 92.00 115 ILE A CA 1
ATOM 949 C C . ILE A 1 115 ? -7.583 10.607 21.025 1.00 92.00 115 ILE A C 1
ATOM 951 O O . ILE A 1 115 ? -7.929 10.893 22.172 1.00 92.00 115 ILE A O 1
ATOM 955 N N . ARG A 1 116 ? -8.311 9.794 20.248 1.00 92.06 116 ARG A N 1
ATOM 956 C CA . ARG A 1 116 ? -9.616 9.250 20.660 1.00 92.06 116 ARG A CA 1
ATOM 957 C C . ARG A 1 116 ? -9.516 8.336 21.877 1.00 92.06 116 ARG A C 1
ATOM 959 O O . ARG A 1 116 ? -10.300 8.503 22.813 1.00 92.06 116 ARG A O 1
ATOM 966 N N . VAL A 1 117 ? -8.543 7.427 21.901 1.00 88.69 117 VAL A N 1
ATOM 967 C CA . VAL A 1 117 ? -8.297 6.539 23.049 1.00 88.69 117 VAL A CA 1
ATOM 968 C C . VAL A 1 117 ? -7.927 7.361 24.287 1.00 88.69 117 VAL A C 1
ATOM 970 O O . VAL A 1 117 ? -8.479 7.137 25.364 1.00 88.69 117 VAL A O 1
ATOM 973 N N . ARG A 1 118 ? -7.069 8.381 24.146 1.00 88.19 118 ARG A N 1
ATOM 974 C CA . ARG A 1 118 ? -6.687 9.264 25.260 1.00 88.19 118 ARG A CA 1
ATOM 975 C C . ARG A 1 118 ? -7.872 10.069 25.798 1.00 88.19 118 ARG A C 1
ATOM 977 O O . ARG A 1 118 ? -8.028 10.182 27.016 1.00 88.19 118 ARG A O 1
ATOM 984 N N . SER A 1 119 ? -8.721 10.601 24.918 1.00 88.38 119 SER A N 1
ATOM 985 C CA . SER A 1 119 ? -9.949 11.299 25.315 1.00 88.38 119 SER A CA 1
ATOM 986 C C . SER A 1 119 ? -10.924 10.381 26.053 1.00 88.38 119 SER A C 1
ATOM 988 O O . SER A 1 119 ? -11.553 10.827 27.012 1.00 88.38 119 SER A O 1
ATOM 990 N N . ALA A 1 120 ? -11.037 9.112 25.645 1.00 84.12 120 ALA A N 1
ATOM 991 C CA . ALA A 1 120 ? -11.875 8.130 26.328 1.00 84.12 120 ALA A CA 1
ATOM 992 C C . ALA A 1 120 ? -11.348 7.822 27.738 1.00 84.12 120 ALA A C 1
ATOM 994 O O . ALA A 1 120 ? -12.120 7.868 28.692 1.00 84.12 120 ALA A O 1
ATOM 995 N N . THR A 1 121 ? -10.037 7.612 27.898 1.00 83.25 121 THR A N 1
ATOM 996 C CA . THR A 1 121 ? -9.419 7.329 29.206 1.00 83.25 121 THR A CA 1
ATOM 997 C C . THR A 1 121 ? -9.575 8.487 30.194 1.00 83.25 121 THR A C 1
ATOM 999 O O . THR A 1 121 ? -9.865 8.255 31.366 1.00 83.25 121 THR A O 1
ATOM 1002 N N . ARG A 1 122 ? -9.451 9.746 29.742 1.00 82.06 122 ARG A N 1
ATOM 1003 C CA . ARG A 1 122 ? -9.569 10.923 30.627 1.00 82.06 122 ARG A CA 1
ATOM 1004 C C . ARG A 1 122 ? -10.964 11.076 31.248 1.00 82.06 122 ARG A C 1
ATOM 1006 O O . ARG A 1 122 ? -11.076 11.580 32.357 1.00 82.06 122 ARG A O 1
ATOM 1013 N N . ARG A 1 123 ? -12.022 10.627 30.563 1.00 73.12 123 ARG A N 1
ATOM 1014 C CA . ARG A 1 123 ? -13.409 10.715 31.063 1.00 73.12 123 ARG A CA 1
ATOM 1015 C C . ARG A 1 123 ? -13.731 9.709 32.174 1.00 73.12 123 ARG A C 1
ATOM 1017 O O . ARG A 1 123 ? -14.765 9.849 32.810 1.00 73.12 123 ARG A O 1
ATOM 1024 N N . VAL A 1 124 ? -12.869 8.715 32.407 1.00 65.25 124 VAL A N 1
ATOM 1025 C CA . VAL A 1 124 ? -13.099 7.625 33.377 1.00 65.25 124 VAL A CA 1
ATOM 1026 C C . VAL A 1 124 ? -12.366 7.875 34.709 1.00 65.25 124 VAL A C 1
ATOM 1028 O O . VAL A 1 124 ? -12.356 7.019 35.589 1.00 65.25 124 VAL A O 1
ATOM 1031 N N . GLN A 1 125 ? -11.764 9.056 34.903 1.00 64.75 125 GLN A N 1
ATOM 1032 C CA . GLN A 1 125 ? -11.176 9.421 36.196 1.00 64.75 125 GLN A CA 1
ATOM 1033 C C . GLN A 1 125 ? -12.278 9.473 37.278 1.00 64.75 125 GLN A C 1
ATOM 1035 O O . GLN A 1 125 ? -13.367 9.991 37.019 1.00 64.75 125 GLN A O 1
ATOM 1040 N N . PRO A 1 126 ? -12.052 8.870 38.458 1.00 57.22 126 PRO A N 1
ATOM 1041 C CA . PRO A 1 126 ? -13.130 8.453 39.336 1.00 57.22 126 PRO A CA 1
ATOM 1042 C C . PRO A 1 126 ? -13.815 9.656 39.980 1.00 57.22 126 PRO A C 1
ATOM 1044 O O . PRO A 1 126 ? -13.220 10.375 40.776 1.00 57.22 126 PRO A O 1
ATOM 1047 N N . ARG A 1 127 ? -15.112 9.806 39.703 1.00 53.25 127 ARG A N 1
ATOM 1048 C CA . ARG A 1 127 ? -16.040 10.379 40.678 1.00 53.25 127 ARG A CA 1
ATOM 1049 C C . ARG A 1 127 ? -16.143 9.343 41.799 1.00 53.25 127 ARG A C 1
ATOM 1051 O O . ARG A 1 127 ? -16.682 8.253 41.595 1.00 53.25 127 ARG A O 1
ATOM 1058 N N . THR A 1 128 ? -15.455 9.627 42.894 1.00 56.66 128 THR A N 1
ATOM 1059 C CA . THR A 1 128 ? -15.419 8.862 44.140 1.00 56.66 128 THR A CA 1
ATOM 1060 C C . THR A 1 128 ? -16.835 8.712 44.703 1.00 56.66 128 THR A C 1
ATOM 1062 O O . THR A 1 128 ? -17.644 9.626 44.566 1.00 56.66 128 THR A O 1
ATOM 1065 N N . ASN A 1 129 ? -17.083 7.573 45.357 1.00 56.34 129 ASN A N 1
ATOM 1066 C CA . ASN A 1 129 ? -18.293 7.193 46.101 1.00 56.34 129 ASN A CA 1
ATOM 1067 C C . ASN A 1 129 ? -19.422 6.609 45.236 1.00 56.34 129 ASN A C 1
ATOM 1069 O O . ASN A 1 129 ? -20.298 7.341 44.797 1.00 56.34 129 ASN A O 1
ATOM 1073 N N . ASN A 1 130 ? -19.374 5.293 44.977 1.00 56.91 130 ASN A N 1
ATOM 1074 C CA . ASN A 1 130 ? -20.519 4.361 45.030 1.00 56.91 130 ASN A CA 1
ATOM 1075 C C . ASN A 1 130 ? -20.041 2.928 44.707 1.00 56.91 130 ASN A C 1
ATOM 1077 O O . ASN A 1 130 ? -19.463 2.659 43.655 1.00 56.91 130 ASN A O 1
ATOM 1081 N N . THR A 1 131 ? -20.247 2.012 45.652 1.00 61.66 131 THR A N 1
ATOM 1082 C CA . THR A 1 131 ? -19.496 0.752 45.824 1.00 61.66 131 THR A CA 1
ATOM 1083 C C . THR A 1 131 ? -19.941 -0.405 44.906 1.00 61.66 131 THR A C 1
ATOM 1085 O O . THR A 1 131 ? -19.353 -1.480 44.958 1.00 61.66 131 THR A O 1
ATOM 1088 N N . SER A 1 132 ? -20.924 -0.218 44.017 1.00 62.06 132 SER A N 1
ATOM 1089 C CA . SER A 1 132 ? -21.495 -1.304 43.192 1.00 62.06 132 SER A CA 1
ATOM 1090 C C . SER A 1 132 ? -21.109 -1.303 41.698 1.00 62.06 132 SER A C 1
ATOM 1092 O O . SER A 1 132 ? -21.368 -2.289 41.015 1.00 62.06 132 SER A O 1
ATOM 1094 N N . GLU A 1 133 ? -20.423 -0.277 41.172 1.00 62.38 133 GLU A N 1
ATOM 1095 C CA . GLU A 1 133 ? -20.021 -0.192 39.743 1.00 62.38 133 GLU A CA 1
ATOM 1096 C C . GLU A 1 133 ? -18.590 -0.698 39.432 1.00 62.38 133 GLU A C 1
ATOM 1098 O O . GLU A 1 133 ? -18.068 -0.516 38.325 1.00 62.38 133 GLU A O 1
ATOM 1103 N N . ASN A 1 134 ? -17.913 -1.331 40.393 1.00 65.06 134 ASN A N 1
ATOM 1104 C CA . ASN A 1 134 ? -16.471 -1.596 40.292 1.00 65.06 134 ASN A CA 1
ATOM 1105 C C . ASN A 1 134 ? -16.070 -2.627 39.211 1.00 65.06 134 ASN A C 1
ATOM 1107 O O . ASN A 1 134 ? -14.992 -2.500 38.626 1.00 65.06 134 ASN A O 1
ATOM 1111 N N . SER A 1 135 ? -16.910 -3.619 38.889 1.00 69.56 135 SER A N 1
ATOM 1112 C CA . SER A 1 135 ? -16.558 -4.694 37.937 1.00 69.56 135 SER A CA 1
ATOM 1113 C C . SER A 1 135 ? -16.454 -4.206 36.484 1.00 69.56 135 SER A C 1
ATOM 1115 O O . SER A 1 135 ? -15.471 -4.500 35.796 1.00 69.56 135 SER A O 1
ATOM 1117 N N . ASN A 1 136 ? -17.408 -3.387 36.032 1.00 67.38 136 ASN A N 1
ATOM 1118 C CA . ASN A 1 136 ? -17.442 -2.863 34.661 1.00 67.38 136 ASN A CA 1
ATOM 1119 C C . ASN A 1 136 ? -16.279 -1.890 34.386 1.00 67.38 136 ASN A C 1
ATOM 1121 O O . ASN A 1 136 ? -15.699 -1.898 33.296 1.00 67.38 136 ASN A O 1
ATOM 1125 N N . ARG A 1 137 ? -15.870 -1.095 35.389 1.00 66.38 137 ARG A N 1
ATOM 1126 C CA . ARG A 1 137 ? -14.728 -0.167 35.267 1.00 66.38 137 ARG A CA 1
ATOM 1127 C C . ARG A 1 137 ? -13.397 -0.896 35.093 1.00 66.38 137 ARG A C 1
ATOM 1129 O O . ARG A 1 137 ? -12.598 -0.511 34.236 1.00 66.38 137 ARG A O 1
ATOM 1136 N N . ILE A 1 138 ? -13.168 -1.965 35.859 1.00 71.75 138 ILE A N 1
ATOM 1137 C CA . ILE A 1 138 ? -11.944 -2.776 35.757 1.00 71.75 138 ILE A CA 1
ATOM 1138 C C . ILE A 1 138 ? -11.842 -3.420 34.366 1.00 71.75 138 ILE A C 1
ATOM 1140 O O . ILE A 1 138 ? -10.768 -3.417 33.755 1.00 71.75 138 ILE A O 1
ATOM 1144 N N . GLN A 1 139 ? -12.959 -3.916 33.825 1.00 72.56 139 GLN A N 1
ATOM 1145 C CA . GLN A 1 139 ? -12.974 -4.531 32.498 1.00 72.56 139 GLN A CA 1
ATOM 1146 C C . GLN A 1 139 ? -12.652 -3.514 31.391 1.00 72.56 139 GLN A C 1
ATOM 1148 O O . GLN A 1 139 ? -11.842 -3.803 30.507 1.00 72.56 139 GLN A O 1
ATOM 1153 N N . GLN A 1 140 ? -13.192 -2.296 31.477 1.00 71.38 140 GLN A N 1
ATOM 1154 C CA . GLN A 1 140 ? -12.936 -1.242 30.492 1.00 71.38 140 GLN A CA 1
ATOM 1155 C C . GLN A 1 140 ? -11.486 -0.725 30.527 1.00 71.38 140 GLN A C 1
ATOM 1157 O O . GLN A 1 140 ? -10.882 -0.516 29.471 1.00 71.38 140 GLN A O 1
ATOM 1162 N N . ALA A 1 141 ? -10.882 -0.602 31.715 1.00 71.62 141 ALA A N 1
ATOM 1163 C CA . ALA A 1 141 ? -9.469 -0.231 31.861 1.00 71.62 141 ALA A CA 1
ATOM 1164 C C . ALA A 1 141 ? -8.507 -1.308 31.318 1.00 71.62 141 ALA A C 1
ATOM 1166 O O . ALA A 1 141 ? -7.449 -0.993 30.766 1.00 71.62 141 ALA A O 1
ATOM 1167 N N . ARG A 1 142 ? -8.867 -2.594 31.434 1.00 78.06 142 ARG A N 1
ATOM 1168 C CA . ARG A 1 142 ? -8.068 -3.697 30.875 1.00 78.06 142 ARG A CA 1
ATOM 1169 C C . ARG A 1 142 ? -8.139 -3.739 29.345 1.00 78.06 142 ARG A C 1
ATOM 1171 O O . ARG A 1 142 ? -7.121 -4.001 28.701 1.00 78.06 142 ARG A O 1
ATOM 1178 N N . ILE A 1 143 ? -9.308 -3.452 28.767 1.00 76.75 143 ILE A N 1
ATOM 1179 C CA . ILE A 1 143 ? -9.496 -3.381 27.308 1.00 76.75 143 ILE A CA 1
ATOM 1180 C C . ILE A 1 143 ? -8.641 -2.254 26.711 1.00 76.75 143 ILE A C 1
ATOM 1182 O O . ILE A 1 143 ? -7.915 -2.499 25.747 1.00 76.75 143 ILE A O 1
ATOM 1186 N N . SER A 1 144 ? -8.627 -1.064 27.323 1.00 78.81 144 SER A N 1
ATOM 1187 C CA . SER A 1 144 ? -7.852 0.071 26.797 1.00 78.81 144 SER A CA 1
ATOM 1188 C C . SER A 1 144 ? -6.337 -0.182 26.793 1.00 78.81 144 SER A C 1
ATOM 1190 O O . SER A 1 144 ? -5.666 0.160 25.819 1.00 78.81 144 SER A O 1
ATOM 1192 N N . ARG A 1 145 ? -5.780 -0.856 27.815 1.00 84.06 145 ARG A N 1
ATOM 1193 C CA . ARG A 1 145 ? -4.356 -1.259 27.815 1.00 84.06 145 ARG A CA 1
ATOM 1194 C C . ARG A 1 145 ? -4.018 -2.198 26.659 1.00 84.06 145 ARG A C 1
ATOM 1196 O O . ARG A 1 145 ? -2.999 -2.001 25.998 1.00 84.06 145 ARG A O 1
ATOM 1203 N N . ARG A 1 146 ? -4.867 -3.200 26.401 1.00 86.88 146 ARG A N 1
ATOM 1204 C CA . ARG A 1 146 ? -4.668 -4.142 25.287 1.00 86.88 146 ARG A CA 1
ATOM 1205 C C . ARG A 1 146 ? -4.677 -3.413 23.945 1.00 86.88 146 ARG A C 1
ATOM 1207 O O . ARG A 1 146 ? -3.838 -3.693 23.095 1.00 86.88 146 ARG A O 1
ATOM 1214 N N . GLU A 1 147 ? -5.589 -2.463 23.760 1.00 84.50 147 GLU A N 1
ATOM 1215 C CA . GLU A 1 147 ? -5.651 -1.660 22.538 1.00 84.50 147 GLU A CA 1
ATOM 1216 C C . GLU A 1 147 ? -4.397 -0.798 22.348 1.00 84.50 147 GLU A C 1
ATOM 1218 O O . GLU A 1 147 ? -3.869 -0.727 21.238 1.00 84.50 147 GLU A O 1
ATOM 1223 N N . ILE A 1 148 ? -3.878 -0.174 23.408 1.00 86.81 148 ILE A N 1
ATOM 1224 C CA . ILE A 1 148 ? -2.642 0.621 23.329 1.00 86.81 148 ILE A CA 1
ATOM 1225 C C . ILE A 1 148 ? -1.458 -0.258 22.907 1.00 86.81 148 ILE A C 1
ATOM 1227 O O . ILE A 1 148 ? -0.728 0.116 21.991 1.00 86.81 148 ILE A O 1
ATOM 1231 N N . PHE A 1 149 ? -1.310 -1.444 23.502 1.00 90.88 149 PHE A N 1
ATOM 1232 C CA . PHE A 1 149 ? -0.252 -2.383 23.122 1.00 90.88 149 PHE A CA 1
ATOM 1233 C C . PHE A 1 149 ? -0.359 -2.805 21.647 1.00 90.88 149 PHE A C 1
ATOM 1235 O O . PHE A 1 149 ? 0.623 -2.756 20.910 1.00 90.88 149 PHE A O 1
ATOM 1242 N N . LEU A 1 150 ? -1.572 -3.120 21.175 1.00 88.56 150 LEU A N 1
ATOM 1243 C CA . LEU A 1 150 ? -1.812 -3.433 19.761 1.00 88.56 150 LEU A CA 1
ATOM 1244 C C . LEU A 1 150 ? -1.468 -2.255 18.834 1.00 88.56 150 LEU A C 1
ATOM 1246 O O . LEU A 1 150 ? -0.970 -2.470 17.734 1.00 88.56 150 LEU A O 1
ATOM 1250 N N . LEU A 1 151 ? -1.718 -1.007 19.255 1.00 87.06 151 LEU A N 1
ATOM 1251 C CA . LEU A 1 151 ? -1.330 0.186 18.488 1.00 87.06 151 LEU A CA 1
ATOM 1252 C C . LEU A 1 151 ? 0.187 0.307 18.361 1.00 87.06 151 LEU A C 1
ATOM 1254 O O . LEU A 1 151 ? 0.685 0.548 17.267 1.00 87.06 151 LEU A O 1
ATOM 1258 N N . GLN A 1 152 ? 0.913 0.107 19.460 1.00 90.31 152 GLN A N 1
ATOM 1259 C CA . GLN A 1 152 ? 2.375 0.150 19.457 1.00 90.31 152 GLN A CA 1
ATOM 1260 C C . GLN A 1 152 ? 2.961 -0.925 18.541 1.00 90.31 152 GLN A C 1
ATOM 1262 O O . GLN A 1 152 ? 3.819 -0.619 17.718 1.00 90.31 152 GLN A O 1
ATOM 1267 N N . GLN A 1 153 ? 2.449 -2.156 18.625 1.00 92.44 153 GLN A N 1
ATOM 1268 C CA . GLN A 1 153 ? 2.895 -3.255 17.771 1.00 92.44 153 GLN A CA 1
ATOM 1269 C C . GLN A 1 153 ? 2.644 -2.961 16.285 1.00 92.44 153 GLN A C 1
ATOM 1271 O O . GLN A 1 153 ? 3.518 -3.189 15.455 1.00 92.44 153 GLN A O 1
ATOM 1276 N N . MET A 1 154 ? 1.478 -2.411 15.944 1.00 88.75 154 MET A N 1
ATOM 1277 C CA . MET A 1 154 ? 1.169 -2.013 14.571 1.00 88.75 154 MET A CA 1
ATOM 1278 C C . MET A 1 154 ? 2.102 -0.929 14.035 1.00 88.75 154 MET A C 1
ATOM 1280 O O . MET A 1 154 ? 2.587 -1.050 12.913 1.00 88.75 154 MET A O 1
ATOM 1284 N N . ILE A 1 155 ? 2.348 0.121 14.824 1.00 89.75 155 ILE A N 1
ATOM 1285 C CA . ILE A 1 155 ? 3.260 1.206 14.440 1.00 89.75 155 ILE A CA 1
ATOM 1286 C C . ILE A 1 155 ? 4.668 0.647 14.242 1.00 89.75 155 ILE A C 1
ATOM 1288 O O . ILE A 1 155 ? 5.311 0.969 13.249 1.00 89.75 155 ILE A O 1
ATOM 1292 N N . PHE A 1 156 ? 5.124 -0.229 15.139 1.00 94.00 156 PHE A N 1
ATOM 1293 C CA . PHE A 1 156 ? 6.431 -0.868 15.028 1.00 94.00 156 PHE A CA 1
ATOM 1294 C C . PHE A 1 156 ? 6.563 -1.682 13.735 1.00 94.00 156 PHE A C 1
ATOM 1296 O O . PHE A 1 156 ? 7.472 -1.423 12.952 1.00 94.00 156 PHE A O 1
ATOM 1303 N N . ILE A 1 157 ? 5.619 -2.592 13.462 1.00 91.69 157 ILE A N 1
ATOM 1304 C CA . ILE A 1 157 ? 5.626 -3.410 12.236 1.00 91.69 157 ILE A CA 1
ATOM 1305 C C . ILE A 1 157 ? 5.597 -2.514 10.990 1.00 91.69 157 ILE A C 1
ATOM 1307 O O . ILE A 1 157 ? 6.315 -2.769 10.024 1.00 91.69 157 ILE A O 1
ATOM 1311 N N . PHE A 1 158 ? 4.802 -1.443 11.017 1.00 88.81 158 PHE A N 1
ATOM 1312 C CA . PHE A 1 158 ? 4.714 -0.498 9.910 1.00 88.81 158 PHE A CA 1
ATOM 1313 C C . PHE A 1 158 ? 6.026 0.261 9.667 1.00 88.81 158 PHE A C 1
ATOM 1315 O O . PHE A 1 158 ? 6.451 0.400 8.522 1.00 88.81 158 PHE A O 1
ATOM 1322 N N . LEU A 1 159 ? 6.700 0.712 10.728 1.00 91.94 159 LEU A N 1
ATOM 1323 C CA . LEU A 1 159 ? 8.005 1.368 10.620 1.00 91.94 159 LEU A CA 1
ATOM 1324 C C . LEU A 1 159 ? 9.072 0.409 10.094 1.00 91.94 159 LEU A C 1
ATOM 1326 O O . LEU A 1 159 ? 9.821 0.779 9.192 1.00 91.94 159 LEU A O 1
ATOM 1330 N N . THR A 1 160 ? 9.112 -0.830 10.593 1.00 93.38 160 THR A N 1
ATOM 1331 C CA . THR A 1 160 ? 10.013 -1.867 10.069 1.00 93.38 160 THR A CA 1
ATOM 1332 C C . THR A 1 160 ? 9.768 -2.107 8.581 1.00 93.38 160 THR A C 1
ATOM 1334 O O . THR A 1 160 ? 10.723 -2.216 7.813 1.00 93.38 160 THR A O 1
ATOM 1337 N N . PHE A 1 161 ? 8.503 -2.124 8.155 1.00 90.69 161 PHE A N 1
ATOM 1338 C CA . PHE A 1 161 ? 8.148 -2.251 6.746 1.00 90.69 161 PHE A CA 1
ATOM 1339 C C . PHE A 1 161 ? 8.661 -1.063 5.917 1.00 90.69 161 PHE A C 1
ATOM 1341 O O . PHE A 1 161 ? 9.365 -1.274 4.933 1.00 90.69 161 PHE A O 1
ATOM 1348 N N . ILE A 1 162 ? 8.385 0.181 6.324 1.00 91.00 162 ILE A N 1
ATOM 1349 C CA . ILE A 1 162 ? 8.857 1.371 5.592 1.00 91.00 162 ILE A CA 1
ATOM 1350 C C . ILE A 1 162 ? 10.380 1.373 5.484 1.00 91.00 162 ILE A C 1
ATOM 1352 O O . ILE A 1 162 ? 10.911 1.569 4.393 1.00 91.00 162 ILE A O 1
ATOM 1356 N N . ILE A 1 163 ? 11.084 1.139 6.592 1.00 94.25 163 ILE A N 1
ATOM 1357 C CA . ILE A 1 163 ? 12.550 1.141 6.621 1.00 94.25 163 ILE A CA 1
ATOM 1358 C C . ILE A 1 163 ? 13.111 0.038 5.714 1.00 94.25 163 ILE A C 1
ATOM 1360 O O . ILE A 1 163 ? 14.082 0.283 5.006 1.00 94.25 163 ILE A O 1
ATOM 1364 N N . GLY A 1 164 ? 12.491 -1.146 5.681 1.00 92.06 164 GLY A N 1
ATOM 1365 C CA . GLY A 1 164 ? 12.924 -2.245 4.815 1.00 92.06 164 GLY A CA 1
ATOM 1366 C C . GLY A 1 164 ? 12.674 -2.001 3.323 1.00 92.06 164 GLY A C 1
ATOM 1367 O O . GLY A 1 164 ? 13.508 -2.356 2.494 1.00 92.06 164 GLY A O 1
ATOM 1368 N N . TRP A 1 165 ? 11.552 -1.372 2.965 1.00 90.38 165 TRP A N 1
ATOM 1369 C CA . TRP A 1 165 ? 11.154 -1.189 1.562 1.00 90.38 165 TRP A CA 1
ATOM 1370 C C . TRP A 1 165 ? 11.673 0.100 0.928 1.00 90.38 165 TRP A C 1
ATOM 1372 O O . TRP A 1 165 ? 11.904 0.139 -0.281 1.00 90.38 165 TRP A O 1
ATOM 1382 N N . THR A 1 166 ? 11.895 1.150 1.719 1.00 93.12 166 THR A N 1
ATOM 1383 C CA . THR A 1 166 ? 12.372 2.448 1.218 1.00 93.12 166 THR A CA 1
ATOM 1384 C C . THR A 1 166 ? 13.683 2.327 0.421 1.00 93.12 166 THR A C 1
ATOM 1386 O O . THR A 1 166 ? 13.729 2.861 -0.689 1.00 93.12 166 THR A O 1
ATOM 1389 N N . PRO A 1 167 ? 14.717 1.581 0.871 1.00 95.12 167 PRO A N 1
ATOM 1390 C CA . PRO A 1 167 ? 15.946 1.388 0.100 1.00 95.12 167 PRO A CA 1
ATOM 1391 C C . PRO A 1 167 ? 15.715 0.768 -1.281 1.00 95.12 167 PRO A C 1
ATOM 1393 O O . PRO A 1 167 ? 16.345 1.193 -2.245 1.00 95.12 167 PRO A O 1
ATOM 1396 N N . VAL A 1 168 ? 14.780 -0.182 -1.407 1.00 92.94 168 VAL A N 1
ATOM 1397 C CA . VAL A 1 168 ? 14.455 -0.834 -2.689 1.00 92.94 168 VAL A CA 1
ATOM 1398 C C . VAL A 1 168 ? 13.948 0.197 -3.701 1.00 92.94 168 VAL A C 1
ATOM 1400 O O . VAL A 1 168 ? 14.415 0.243 -4.841 1.00 92.94 168 VAL A O 1
ATOM 1403 N N . TYR A 1 169 ? 13.038 1.078 -3.278 1.00 92.25 169 TYR A N 1
ATOM 1404 C CA . TYR A 1 169 ? 12.515 2.138 -4.142 1.00 92.25 169 TYR A CA 1
ATOM 1405 C C . TYR A 1 169 ? 13.543 3.241 -4.416 1.00 92.25 169 TYR A C 1
ATOM 1407 O O . TYR A 1 169 ? 13.617 3.728 -5.544 1.00 92.25 169 TYR A O 1
ATOM 1415 N N . ILE A 1 170 ? 14.369 3.602 -3.427 1.00 93.44 170 ILE A N 1
ATOM 1416 C CA . ILE A 1 170 ? 15.445 4.588 -3.601 1.00 93.44 170 ILE A CA 1
ATOM 1417 C C . ILE A 1 170 ? 16.462 4.097 -4.636 1.00 93.44 170 ILE A C 1
ATOM 1419 O O . ILE A 1 170 ? 16.772 4.833 -5.570 1.00 93.44 170 ILE A O 1
ATOM 1423 N N . VAL A 1 171 ? 16.937 2.852 -4.534 1.00 93.81 171 VAL A N 1
ATOM 1424 C CA . VAL A 1 171 ? 17.888 2.273 -5.500 1.00 93.81 171 VAL A CA 1
ATOM 1425 C C . VAL A 1 171 ? 17.284 2.240 -6.908 1.00 93.81 171 VAL A C 1
ATOM 1427 O O . VAL A 1 171 ? 17.948 2.621 -7.874 1.00 93.81 171 VAL A O 1
ATOM 1430 N N . ASN A 1 172 ? 16.001 1.886 -7.032 1.00 89.69 172 ASN A N 1
ATOM 1431 C CA . ASN A 1 172 ? 15.296 1.898 -8.317 1.00 89.69 172 ASN A CA 1
ATOM 1432 C C . ASN A 1 172 ? 15.221 3.292 -8.967 1.00 89.69 172 ASN A C 1
ATOM 1434 O O . ASN A 1 172 ? 15.169 3.377 -10.199 1.00 89.69 172 ASN A O 1
ATOM 1438 N N . ILE A 1 173 ? 15.228 4.367 -8.171 1.00 93.62 173 ILE A N 1
ATOM 1439 C CA . ILE A 1 173 ? 15.246 5.762 -8.639 1.00 93.62 173 ILE A CA 1
ATOM 1440 C C . ILE A 1 173 ? 16.678 6.243 -8.916 1.00 93.62 173 ILE A C 1
ATOM 1442 O O . ILE A 1 173 ? 16.907 6.894 -9.931 1.00 93.62 173 ILE A O 1
ATOM 1446 N N . ILE A 1 174 ? 17.645 5.917 -8.055 1.00 93.38 174 ILE A N 1
ATOM 1447 C CA . ILE A 1 174 ? 19.033 6.391 -8.175 1.00 93.38 174 ILE A CA 1
ATOM 1448 C C . ILE A 1 174 ? 19.749 5.749 -9.368 1.00 93.38 174 ILE A C 1
ATOM 1450 O O . ILE A 1 174 ? 20.422 6.455 -10.115 1.00 93.38 174 ILE A O 1
ATOM 1454 N N . ASN A 1 175 ? 19.581 4.443 -9.594 1.00 89.94 175 ASN A N 1
ATOM 1455 C CA . ASN A 1 175 ? 20.257 3.727 -10.684 1.00 89.94 175 ASN A CA 1
ATOM 1456 C C . ASN A 1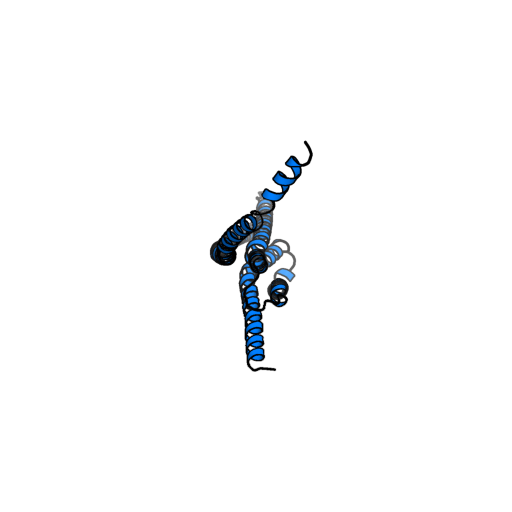 175 ? 20.101 4.396 -12.067 1.00 89.94 175 ASN A C 1
ATOM 1458 O O . ASN A 1 175 ? 21.117 4.649 -12.717 1.00 89.94 175 ASN A O 1
ATOM 1462 N N . PRO A 1 176 ? 18.887 4.735 -12.548 1.00 86.69 176 PRO A N 1
ATOM 1463 C CA . PRO A 1 176 ? 18.742 5.408 -13.837 1.00 86.69 176 PRO A CA 1
ATOM 1464 C C . PRO A 1 176 ? 19.338 6.823 -13.831 1.00 86.69 176 PRO A C 1
ATOM 1466 O O . PRO A 1 176 ? 19.896 7.236 -14.842 1.00 86.69 176 PRO A O 1
ATOM 1469 N N . ILE A 1 177 ? 19.281 7.548 -12.707 1.00 87.81 177 ILE A N 1
ATOM 1470 C CA . ILE A 1 177 ? 19.874 8.890 -12.587 1.00 87.81 177 ILE A CA 1
ATOM 1471 C C . ILE A 1 177 ? 21.400 8.817 -12.736 1.00 87.81 177 ILE A C 1
ATOM 1473 O O . ILE A 1 177 ? 21.983 9.598 -13.492 1.00 87.81 177 ILE A O 1
ATOM 1477 N N . LEU A 1 178 ? 22.040 7.844 -12.080 1.00 87.25 178 LEU A N 1
ATOM 1478 C CA . LEU A 1 178 ? 23.486 7.630 -12.174 1.00 87.25 178 LEU A CA 1
ATOM 1479 C C . LEU A 1 178 ? 23.933 7.262 -13.593 1.00 87.25 178 LEU A C 1
ATOM 1481 O O . LEU A 1 178 ? 25.001 7.693 -14.010 1.00 87.25 178 LEU A O 1
ATOM 1485 N N . HIS A 1 179 ? 23.125 6.518 -14.354 1.00 81.94 179 HIS A N 1
ATOM 1486 C CA . HIS A 1 179 ? 23.441 6.185 -15.749 1.00 81.94 179 HIS A CA 1
ATOM 1487 C C . HIS A 1 179 ? 23.254 7.357 -16.724 1.00 81.94 179 HIS A C 1
ATOM 1489 O O . HIS A 1 179 ? 23.950 7.421 -17.737 1.00 81.94 179 HIS A O 1
ATOM 1495 N N . ILE A 1 180 ? 22.350 8.293 -16.429 1.00 81.06 180 ILE A N 1
ATOM 1496 C CA . ILE A 1 180 ? 22.110 9.475 -17.271 1.00 81.06 180 ILE A CA 1
ATOM 1497 C C . ILE A 1 180 ? 23.233 10.513 -17.108 1.00 81.06 180 ILE A C 1
ATOM 1499 O O . ILE A 1 180 ? 23.658 11.121 -18.092 1.00 81.06 180 ILE A O 1
ATOM 1503 N N . HIS A 1 181 ? 23.755 10.691 -15.891 1.00 74.62 181 HIS A N 1
ATOM 1504 C CA . HIS A 1 181 ? 24.782 11.692 -15.581 1.00 74.62 181 HIS A CA 1
ATOM 1505 C C . HIS A 1 181 ? 26.043 11.642 -16.483 1.00 74.62 181 HIS A C 1
ATOM 1507 O O . HIS A 1 181 ? 26.431 12.688 -17.010 1.00 74.62 181 HIS A O 1
ATOM 1513 N N . PRO A 1 182 ? 26.689 10.482 -16.731 1.00 72.56 182 PRO A N 1
ATOM 1514 C CA . PRO A 1 182 ? 27.877 10.425 -17.583 1.00 72.56 182 PRO A CA 1
ATOM 1515 C C . PRO A 1 182 ? 27.560 10.737 -19.052 1.00 72.56 182 PRO A C 1
ATOM 1517 O O . PRO A 1 182 ? 28.354 11.392 -19.725 1.00 72.56 182 PRO A O 1
ATOM 1520 N N . ILE A 1 183 ? 26.383 10.343 -19.546 1.00 73.75 183 ILE A N 1
ATOM 1521 C CA . ILE A 1 183 ? 25.967 10.603 -20.932 1.00 73.75 183 ILE A CA 1
ATOM 1522 C C . ILE A 1 183 ? 25.779 12.106 -21.160 1.00 73.75 183 ILE A C 1
ATOM 1524 O O . ILE A 1 183 ? 26.253 12.639 -22.162 1.00 73.75 183 ILE A O 1
ATOM 1528 N N . ILE A 1 184 ? 25.153 12.805 -20.206 1.00 71.19 184 ILE A N 1
ATOM 1529 C CA . ILE A 1 184 ? 25.001 14.265 -20.268 1.00 71.19 184 ILE A CA 1
ATOM 1530 C C . ILE A 1 184 ? 26.374 14.943 -20.268 1.00 71.19 184 ILE A C 1
ATOM 1532 O O . ILE A 1 184 ? 26.607 15.821 -21.095 1.00 71.19 184 ILE A O 1
ATOM 1536 N N . SER A 1 185 ? 27.302 14.499 -19.412 1.00 72.50 185 SER A N 1
ATOM 1537 C CA . SER A 1 185 ? 28.655 15.071 -19.387 1.00 72.50 185 SER A CA 1
ATOM 1538 C C . SER A 1 185 ? 29.448 14.833 -20.679 1.00 72.50 185 SER A C 1
ATOM 1540 O O . SER A 1 185 ? 30.225 15.689 -21.089 1.00 72.50 185 SER A O 1
ATOM 1542 N N . GLN A 1 186 ? 29.240 13.708 -21.372 1.00 75.38 186 GLN A N 1
ATOM 1543 C CA . GLN A 1 186 ? 29.882 13.465 -22.669 1.00 75.38 186 GLN A CA 1
ATOM 1544 C C . GLN A 1 186 ? 29.260 14.304 -23.792 1.00 75.38 186 GLN A C 1
ATOM 1546 O O . GLN A 1 186 ? 29.981 14.814 -24.652 1.00 75.38 186 GLN A O 1
ATOM 1551 N N . LEU A 1 187 ? 27.938 14.491 -23.772 1.00 75.19 187 LEU A N 1
ATOM 1552 C CA . LEU A 1 187 ? 27.235 15.343 -24.734 1.00 75.19 187 LEU A CA 1
ATOM 1553 C C . LEU A 1 187 ? 27.585 16.824 -24.566 1.00 75.19 187 LEU A C 1
ATOM 1555 O O . LEU A 1 187 ? 27.742 17.507 -25.576 1.00 75.19 187 LEU A O 1
ATOM 1559 N N . SER A 1 188 ? 27.762 17.321 -23.336 1.00 73.00 188 SER A N 1
ATOM 1560 C CA . SER A 1 188 ? 28.197 18.707 -23.115 1.00 73.00 188 SER A CA 1
ATOM 1561 C C . SER A 1 188 ? 29.599 18.956 -23.678 1.00 73.00 188 SER A C 1
ATOM 1563 O O . SER A 1 188 ? 29.799 19.934 -24.392 1.00 73.00 188 SER A O 1
ATOM 1565 N N . ILE A 1 189 ? 30.537 18.022 -23.475 1.00 75.38 189 ILE A N 1
ATOM 1566 C CA . ILE A 1 189 ? 31.900 18.112 -24.032 1.00 75.38 189 ILE A CA 1
ATOM 1567 C C . ILE A 1 189 ? 31.885 18.084 -25.572 1.00 75.38 189 ILE A C 1
ATOM 1569 O O . ILE A 1 189 ? 32.641 18.806 -26.225 1.00 75.38 189 ILE A O 1
ATOM 1573 N N . LEU A 1 190 ? 31.031 17.256 -26.181 1.00 76.06 190 LEU A N 1
ATOM 1574 C CA . LEU A 1 190 ? 30.887 17.203 -27.641 1.00 76.06 190 LEU A CA 1
ATOM 1575 C C . LEU A 1 190 ? 30.269 18.482 -28.217 1.00 76.06 190 LEU A C 1
ATOM 1577 O O . LEU A 1 190 ? 30.694 18.926 -29.286 1.00 76.06 190 LEU A O 1
ATOM 1581 N N . ASN A 1 191 ? 29.300 19.074 -27.518 1.00 76.25 191 ASN A N 1
ATOM 1582 C CA . ASN A 1 191 ? 28.652 20.306 -27.952 1.00 76.25 191 ASN A CA 1
ATOM 1583 C C . ASN A 1 191 ? 29.621 21.499 -27.906 1.00 76.25 191 ASN A C 1
ATOM 1585 O O . ASN A 1 191 ? 29.728 22.233 -28.888 1.00 76.25 191 ASN A O 1
ATOM 1589 N N . ASP A 1 192 ? 30.412 21.630 -26.836 1.00 68.88 192 ASP A N 1
ATOM 1590 C CA . ASP A 1 192 ? 31.428 22.685 -26.729 1.00 68.88 192 ASP A CA 1
ATOM 1591 C C . ASP A 1 192 ? 32.473 22.564 -27.850 1.00 68.88 192 ASP A C 1
ATOM 1593 O O . ASP A 1 192 ? 32.768 23.534 -28.550 1.00 68.88 192 ASP A O 1
ATOM 1597 N N . ASN A 1 193 ? 32.953 21.349 -28.134 1.00 66.19 193 ASN A N 1
ATOM 1598 C CA . ASN A 1 193 ? 33.939 21.113 -29.194 1.00 66.19 193 ASN A CA 1
ATOM 1599 C C . ASN A 1 193 ? 33.419 21.395 -30.618 1.00 66.19 193 ASN A C 1
ATOM 1601 O O . ASN A 1 193 ? 34.214 21.714 -31.508 1.00 66.19 193 ASN A O 1
ATOM 1605 N N . GLN A 1 194 ? 32.108 21.293 -30.864 1.00 60.16 194 GLN A N 1
ATOM 1606 C CA . GLN A 1 194 ? 31.515 21.692 -32.145 1.00 60.16 194 GLN A CA 1
ATOM 1607 C C . GLN A 1 194 ? 31.356 23.212 -32.264 1.00 60.16 194 GLN A C 1
ATOM 1609 O O . GLN A 1 194 ? 31.616 23.754 -33.341 1.00 60.16 194 GLN A O 1
ATOM 1614 N N . ILE A 1 195 ? 31.030 23.913 -31.174 1.00 58.81 195 ILE A N 1
ATOM 1615 C CA . ILE A 1 195 ? 30.945 25.383 -31.162 1.00 58.81 195 ILE A CA 1
ATOM 1616 C C . ILE A 1 195 ? 32.306 26.007 -31.520 1.00 58.81 195 ILE A C 1
ATOM 1618 O O . ILE A 1 195 ? 32.364 26.922 -32.345 1.00 58.81 195 ILE A O 1
ATOM 1622 N N . TYR A 1 196 ? 33.419 25.449 -31.033 1.00 56.28 196 TYR A N 1
ATOM 1623 C CA . TYR A 1 196 ? 34.761 25.930 -31.400 1.00 56.28 196 TYR A CA 1
ATOM 1624 C C . TYR A 1 196 ? 35.176 25.613 -32.849 1.00 56.28 196 TYR A C 1
ATOM 1626 O O . TYR A 1 196 ? 36.031 26.304 -33.406 1.00 56.28 196 TYR A O 1
ATOM 1634 N N . LYS A 1 197 ? 34.564 24.617 -33.505 1.00 53.97 197 LYS A N 1
ATOM 1635 C CA . LYS A 1 197 ? 34.862 24.275 -34.911 1.00 53.97 197 LYS A CA 1
ATOM 1636 C C . LYS A 1 197 ? 34.058 25.073 -35.941 1.00 53.97 197 LYS A C 1
ATOM 1638 O O . LYS A 1 197 ? 34.478 25.125 -37.096 1.00 53.97 197 LYS A O 1
ATOM 1643 N N . VAL A 1 198 ? 32.964 25.732 -35.553 1.00 56.06 198 VAL A N 1
ATOM 1644 C CA . VAL A 1 198 ? 32.162 26.586 -36.458 1.00 56.06 198 VAL A CA 1
ATOM 1645 C C . VAL A 1 198 ? 32.634 28.055 -36.454 1.00 56.06 198 VAL A C 1
ATOM 1647 O O . VAL A 1 198 ? 32.358 28.794 -37.398 1.00 56.06 198 VAL A O 1
ATOM 1650 N N . ILE A 1 199 ? 33.445 28.473 -35.470 1.00 54.53 199 ILE A N 1
ATOM 1651 C CA . ILE A 1 199 ? 34.025 29.828 -35.370 1.00 54.53 199 ILE A CA 1
ATOM 1652 C C . ILE A 1 199 ? 35.564 29.887 -35.598 1.00 54.53 199 ILE A C 1
ATOM 1654 O O . ILE A 1 199 ? 36.264 30.502 -34.800 1.00 54.53 199 ILE A O 1
ATOM 1658 N N . PRO A 1 200 ? 36.158 29.329 -36.676 1.00 51.00 200 PRO A N 1
ATOM 1659 C CA . PRO A 1 200 ? 37.504 29.755 -37.081 1.00 51.00 200 PRO A CA 1
ATOM 1660 C C . PRO A 1 200 ? 37.544 30.727 -38.267 1.00 51.00 200 PRO A C 1
ATOM 1662 O O . PRO A 1 200 ? 38.615 31.252 -38.555 1.00 51.00 200 PRO A O 1
ATOM 1665 N N . ASN A 1 201 ? 36.429 31.009 -38.964 1.00 49.22 201 ASN A N 1
ATOM 1666 C CA . ASN A 1 201 ? 36.514 31.714 -40.259 1.00 49.22 201 ASN A CA 1
ATOM 1667 C C . ASN A 1 201 ? 35.696 33.009 -40.422 1.00 49.22 201 ASN A C 1
ATOM 1669 O O . ASN A 1 201 ? 35.751 33.631 -41.479 1.00 49.22 201 ASN A O 1
ATOM 1673 N N . GLN A 1 202 ? 34.986 33.470 -39.388 1.00 50.41 202 GLN A N 1
ATOM 1674 C CA . GLN A 1 202 ? 34.306 34.781 -39.416 1.00 50.41 202 GLN A CA 1
ATOM 1675 C C . GLN A 1 202 ? 35.168 35.914 -38.823 1.00 50.41 202 GLN A C 1
ATOM 1677 O O . GLN A 1 202 ? 35.014 37.068 -39.212 1.00 50.41 202 GLN A O 1
ATOM 1682 N N . SER A 1 203 ? 36.157 35.605 -37.972 1.00 49.38 203 SER A N 1
ATOM 1683 C CA . SER A 1 203 ? 37.032 36.626 -37.362 1.00 49.38 203 SER A CA 1
ATOM 1684 C C . SER A 1 203 ? 37.979 37.303 -38.371 1.00 49.38 203 SER A C 1
ATOM 1686 O O . SER A 1 203 ? 38.289 38.483 -38.224 1.00 49.38 203 SER A O 1
ATOM 1688 N N . LYS A 1 204 ? 38.356 36.631 -39.472 1.00 51.94 204 LYS A N 1
ATOM 1689 C CA . LYS A 1 204 ? 39.187 37.250 -40.525 1.00 51.94 204 LYS A CA 1
ATOM 1690 C C . LYS A 1 204 ? 38.422 38.155 -41.498 1.00 51.94 204 LYS A C 1
ATOM 1692 O O . LYS A 1 204 ? 39.061 38.952 -42.176 1.00 51.94 204 LYS A O 1
ATOM 1697 N N . ARG A 1 205 ? 37.084 38.092 -41.569 1.00 50.38 205 ARG A N 1
ATOM 1698 C CA . ARG A 1 205 ? 36.306 38.988 -42.452 1.00 50.38 205 ARG A CA 1
ATOM 1699 C C . ARG A 1 205 ? 35.961 40.331 -41.816 1.00 50.38 205 ARG A C 1
ATOM 1701 O O . ARG A 1 205 ? 35.841 41.304 -42.548 1.00 50.38 205 ARG A O 1
ATOM 1708 N N . VAL A 1 206 ? 35.879 40.428 -40.489 1.00 52.44 206 VAL A N 1
ATOM 1709 C CA . VAL A 1 206 ? 35.576 41.712 -39.827 1.00 52.44 206 VAL A CA 1
ATOM 1710 C C . VAL A 1 206 ? 36.796 42.644 -39.816 1.00 52.44 206 VAL A C 1
ATOM 1712 O O . VAL A 1 206 ? 36.644 43.851 -39.968 1.00 52.44 206 VAL A O 1
ATOM 1715 N N . SER A 1 207 ? 38.019 42.100 -39.771 1.00 50.50 207 SER A N 1
ATOM 1716 C CA . SER A 1 207 ? 39.240 42.922 -39.835 1.00 50.50 207 SER A CA 1
ATOM 1717 C C . SER A 1 207 ? 39.557 43.471 -41.236 1.00 50.50 207 SER A C 1
ATOM 1719 O O . SER A 1 207 ? 40.319 44.424 -41.344 1.00 50.50 207 SER A O 1
ATOM 1721 N N . ALA A 1 208 ? 38.978 42.909 -42.305 1.00 51.62 208 ALA A N 1
ATOM 1722 C CA . ALA A 1 208 ? 39.179 43.403 -43.672 1.00 51.62 208 ALA A CA 1
ATOM 1723 C C . ALA A 1 208 ? 38.221 44.549 -44.049 1.00 51.62 208 ALA A C 1
ATOM 1725 O O . ALA A 1 208 ? 38.520 45.325 -44.949 1.00 51.62 208 ALA A O 1
ATOM 1726 N N . VAL A 1 209 ? 37.087 44.688 -43.351 1.00 52.47 209 VAL A N 1
ATOM 1727 C CA . VAL A 1 209 ? 36.120 45.771 -43.609 1.00 52.47 209 VAL A CA 1
ATOM 1728 C C . VAL A 1 209 ? 36.550 47.084 -42.941 1.00 52.47 209 VAL A C 1
ATOM 1730 O O . VAL A 1 209 ? 36.247 48.156 -43.453 1.00 52.47 209 VAL A O 1
ATOM 1733 N N . PHE A 1 210 ? 37.336 47.029 -41.861 1.00 49.06 210 PHE A N 1
ATOM 1734 C CA . PHE A 1 210 ? 37.816 48.234 -41.170 1.00 49.06 210 PHE A CA 1
ATOM 1735 C C . PHE A 1 210 ? 38.977 48.967 -41.865 1.00 49.06 210 PHE A C 1
ATOM 1737 O O . PHE A 1 210 ? 39.234 50.118 -41.533 1.00 49.06 210 PHE A O 1
ATOM 1744 N N . HIS A 1 211 ? 39.639 48.356 -42.853 1.00 52.78 211 HIS A N 1
ATOM 1745 C CA . HIS A 1 211 ? 40.723 48.997 -43.616 1.00 52.78 211 HIS A CA 1
ATOM 1746 C C . HIS A 1 211 ? 40.265 49.691 -44.912 1.00 52.78 211 HIS A C 1
ATOM 1748 O O . HIS A 1 211 ? 41.099 50.188 -45.659 1.00 52.78 211 HIS A O 1
ATOM 1754 N N . LEU A 1 212 ? 38.958 49.725 -45.190 1.00 50.47 212 LEU A N 1
ATOM 1755 C CA . LEU A 1 212 ? 38.384 50.360 -46.386 1.00 50.47 212 LEU A CA 1
ATOM 1756 C C . LEU A 1 212 ? 37.573 51.631 -46.075 1.00 50.47 212 LEU A C 1
ATOM 1758 O O . LEU A 1 212 ? 36.952 52.189 -46.974 1.00 50.47 212 LEU A O 1
ATOM 1762 N N . VAL A 1 213 ? 37.563 52.078 -44.814 1.00 50.31 213 VAL A N 1
ATOM 1763 C CA . VAL A 1 213 ? 36.776 53.239 -44.347 1.00 50.31 213 VAL A CA 1
ATOM 1764 C C . VAL A 1 213 ? 37.656 54.352 -43.745 1.00 50.31 213 VAL A C 1
ATOM 1766 O O . VAL A 1 213 ? 37.132 55.364 -43.294 1.00 50.31 213 VAL A O 1
ATOM 1769 N N . TYR A 1 214 ? 38.985 54.222 -43.795 1.00 45.44 214 TYR A N 1
ATOM 1770 C CA . TYR A 1 214 ? 39.923 55.296 -43.446 1.00 45.44 214 TYR A CA 1
ATOM 1771 C C . TYR A 1 214 ? 41.044 55.407 -44.470 1.00 45.44 214 TYR A C 1
ATOM 1773 O O . TYR A 1 214 ? 41.589 54.344 -44.844 1.00 45.44 214 TYR A O 1
#

Secondary structure (DSSP, 8-state):
--HHHHHHHHHHHHHHHHHHHHHHHHHHHHHHHHHHHHHHHHHHHTTT-GGGGSHHHHHHHHHHHHHHHHHHHTHHHH---TTS---HHHHHHHHIIIIIHHHHHHHHHHHHHHHHHHHHHHTTS-----TT-HHHHHHHHHHHHHHHHHHHHHHHHHHHHHHHHHHHHHHHHHHHHHHHHHHHHHHHHHHHHHHHHHSSSSHHHHHHHTTS--

pLDDT: mean 83.78, std 14.48, range [45.44, 98.12]

Organism: NCBI:txid392033

Sequence (214 aa):
MSNFDIRRLYVSRTCTLLFYAYNVAGVAVPFAFVTFSINRLCLIVYHAKPFFKKKRWLIICIVCQWIGEFIISLPSIFRKEPYCNTELWGRIYTCMMAVFVPSFINIMLNIAIFIRVRSATRRVQPRTNNTSENSNRIQQARISRREIFLLQQMIFIFLTFIIGWTPVYIVNIINPILHIHPIISQLSILNDNQIYKVIPNQSKRVSAVFHLVY